Protein AF-A0A7Z0LQE3-F1 (afdb_monomer)

Organism: NCBI:txid186761

Sequence (242 aa):
MLEWQKEIAIRNGVPPRLVERLSEAFNHAPVGNSSTDGWVNWLLDIVAEYPLDLTIFVKETALISVFGRAYTNTSNPEATAKRILEALKVLVSKWCRGCTLAQIEEWLLEFIRKHEENVSQQANQSSTAQHARRFAIRIAPDIGFLCGLLGQISAYKVAEEDGIMPPLIEMLPQMVRTGDYDLHHTALRQMSTHPSRVELFEMLFELNLPSIANAYATMDVVREEVTSAVMLKSFTALVDKQ

Foldseek 3Di:
DDPLLVVLCVVLVHDSVLSVLLLVCVVVQPLQDQWLLNRLLSLLVSCLVPLVCLCRLAPPVLVCQQQPLLQVVDPDNSVSSNLVSVVVSVLLCCLLQLNDLQNSLVVSQVSNQVRNPDDPDGDDDDPVSRNSVSCLPGVLLSSLSSLVSSVSSQVVVCVVVVHARQVFSVCSSVCSNQSHTGLLLVLQVVVDDDDHSNVSSVVSVVLVQDPDPRSNDDSVNSNVSSVVSVVVVVVVVVVVVD

pLDDT: mean 90.44, std 8.84, range [50.47, 98.56]

Nearest PDB structures (foldseek):
  7jsj-assembly1_A  TM=2.068E-01  e=7.825E+00  Homo sapiens

Secondary structure (DSSP, 8-state):
--HHHHHHHHHHT--HHHHHHHHHHGGG--TT---HHHHHHHHHHHHHTSGGGHHHHS-HHHHHHHHTHHHHS-S-HHHHHHHHHHHHHHHHHHHHTT--HHHHHHHHHHHHHHHS-S-SSPPPPPTT-HHHHHIIIIIHHHHHHHHHHHHHHHHHHHHHHT----HHHHHHHHHHHHT--SHHHHHHHHHSSS--HHHHHHHHHHTT--S---TT--HHHHHHHHHHHHHHHHHHHHHTT-

Structure (mmCIF, N/CA/C/O backbone):
data_AF-A0A7Z0LQE3-F1
#
_entry.id   AF-A0A7Z0LQE3-F1
#
loop_
_atom_site.group_PDB
_atom_site.id
_atom_site.type_symbol
_atom_site.label_atom_id
_atom_site.label_alt_id
_atom_site.label_comp_id
_atom_site.label_asym_id
_atom_site.label_entity_id
_atom_site.label_seq_id
_atom_site.pdbx_PDB_ins_code
_atom_site.Cartn_x
_atom_site.Cartn_y
_atom_site.Cartn_z
_atom_site.occupancy
_atom_site.B_iso_or_equiv
_atom_site.auth_seq_id
_atom_site.auth_comp_id
_atom_site.auth_asym_id
_atom_site.auth_atom_id
_atom_site.pdbx_PDB_model_num
ATOM 1 N N . MET A 1 1 ? 23.132 -9.730 10.203 1.00 74.00 1 MET A N 1
ATOM 2 C CA . MET A 1 1 ? 23.037 -8.294 9.870 1.00 74.00 1 MET A CA 1
ATOM 3 C C . MET A 1 1 ? 24.326 -7.711 9.282 1.00 74.00 1 MET A C 1
ATOM 5 O O . MET A 1 1 ? 25.330 -7.587 9.980 1.00 74.00 1 MET A O 1
ATOM 9 N N . LEU A 1 2 ? 24.257 -7.342 8.002 1.00 87.75 2 LEU A N 1
ATOM 10 C CA . LEU A 1 2 ? 25.306 -6.717 7.182 1.00 87.75 2 LEU A CA 1
ATOM 11 C C . LEU A 1 2 ? 25.337 -5.183 7.377 1.00 87.75 2 LEU A C 1
ATOM 13 O O . LEU A 1 2 ? 24.350 -4.604 7.834 1.00 87.75 2 LEU A O 1
ATOM 17 N N . GLU A 1 3 ? 26.438 -4.505 7.028 1.00 91.19 3 GLU A N 1
ATOM 18 C CA . GLU A 1 3 ? 26.565 -3.041 7.208 1.00 91.19 3 GLU A CA 1
ATOM 19 C C . GLU A 1 3 ? 25.552 -2.245 6.370 1.00 91.19 3 GLU A C 1
ATOM 21 O O . GLU A 1 3 ? 24.879 -1.366 6.905 1.00 91.19 3 GLU A O 1
ATOM 26 N N . TRP A 1 4 ? 25.326 -2.619 5.106 1.00 92.50 4 TRP A N 1
ATOM 27 C CA . TRP A 1 4 ? 24.340 -1.939 4.254 1.00 92.50 4 TRP A CA 1
ATOM 28 C C . TRP A 1 4 ? 22.913 -2.018 4.827 1.00 92.50 4 TRP A C 1
ATOM 30 O O . TRP A 1 4 ? 22.132 -1.074 4.711 1.00 92.50 4 TRP A O 1
ATOM 40 N N . GLN A 1 5 ? 22.570 -3.114 5.517 1.00 93.50 5 GLN A N 1
ATOM 41 C CA . GLN A 1 5 ? 21.263 -3.263 6.168 1.00 93.50 5 GLN A CA 1
ATOM 42 C C . GLN A 1 5 ? 21.104 -2.261 7.317 1.00 93.50 5 GLN A C 1
ATOM 44 O O . GLN A 1 5 ? 20.023 -1.697 7.498 1.00 93.50 5 GLN A O 1
ATOM 49 N N . LYS A 1 6 ? 22.181 -2.002 8.072 1.00 93.94 6 LYS A N 1
ATOM 50 C CA . LYS A 1 6 ? 22.197 -0.981 9.130 1.00 93.94 6 LYS A CA 1
ATOM 51 C C . LYS A 1 6 ? 22.077 0.420 8.545 1.00 93.94 6 LYS A C 1
ATOM 53 O O . LYS A 1 6 ? 21.321 1.223 9.080 1.00 93.94 6 LYS A O 1
ATOM 58 N N . GLU A 1 7 ? 22.775 0.707 7.449 1.00 94.94 7 GLU A N 1
ATOM 59 C CA . GLU A 1 7 ? 22.693 2.003 6.767 1.00 94.94 7 GLU A CA 1
ATOM 60 C C . GLU A 1 7 ? 21.269 2.299 6.286 1.00 94.94 7 GLU A C 1
ATOM 62 O O . GLU A 1 7 ? 20.735 3.374 6.568 1.00 94.94 7 GLU A O 1
ATOM 67 N N . ILE A 1 8 ? 20.614 1.329 5.633 1.00 95.44 8 ILE A N 1
ATOM 68 C CA . ILE A 1 8 ? 19.203 1.448 5.243 1.00 95.44 8 ILE A CA 1
ATOM 69 C C . ILE A 1 8 ? 18.324 1.662 6.479 1.00 95.44 8 ILE A C 1
ATOM 71 O O . ILE A 1 8 ? 17.471 2.550 6.476 1.00 95.44 8 ILE A O 1
ATOM 75 N N . ALA A 1 9 ? 18.522 0.881 7.542 1.00 95.81 9 ALA A N 1
ATOM 76 C CA . ALA A 1 9 ? 17.728 0.992 8.761 1.00 95.81 9 ALA A CA 1
ATOM 77 C C . ALA A 1 9 ? 17.832 2.390 9.395 1.00 95.81 9 ALA A C 1
ATOM 79 O O . ALA A 1 9 ? 16.812 3.023 9.669 1.00 95.81 9 ALA A O 1
ATOM 80 N N . ILE A 1 10 ? 19.058 2.906 9.544 1.00 96.06 10 ILE A N 1
ATOM 81 C CA . ILE A 1 10 ? 19.345 4.243 10.080 1.00 96.06 10 ILE A CA 1
ATOM 82 C C . ILE A 1 10 ? 18.721 5.321 9.192 1.00 96.06 10 ILE A C 1
ATOM 84 O O . ILE A 1 10 ? 18.016 6.193 9.699 1.00 96.06 10 ILE A O 1
ATOM 88 N N . ARG A 1 11 ? 18.929 5.244 7.871 1.00 96.06 11 ARG A N 1
ATOM 89 C CA . ARG A 1 11 ? 18.416 6.228 6.906 1.00 96.06 11 ARG A CA 1
ATOM 90 C C . ARG A 1 11 ? 16.895 6.361 6.954 1.00 96.06 11 ARG A C 1
ATOM 92 O O . ARG A 1 11 ? 16.381 7.463 6.792 1.00 96.06 11 ARG A O 1
ATOM 99 N N . ASN A 1 12 ? 16.186 5.253 7.154 1.00 95.25 12 ASN A N 1
ATOM 100 C CA . ASN A 1 12 ? 14.723 5.230 7.146 1.00 95.25 12 ASN A CA 1
ATOM 101 C C . ASN A 1 12 ? 14.107 5.288 8.552 1.00 95.25 12 ASN A C 1
ATOM 103 O O . ASN A 1 12 ? 12.886 5.314 8.668 1.00 95.25 12 ASN A O 1
ATOM 107 N N . GLY A 1 13 ? 14.921 5.295 9.613 1.00 94.50 13 GLY A N 1
ATOM 108 C CA . GLY A 1 13 ? 14.433 5.282 10.993 1.00 94.50 13 GLY A CA 1
ATOM 109 C C . GLY A 1 13 ? 13.652 4.015 11.357 1.00 94.50 13 GLY A C 1
ATOM 110 O O . GLY A 1 13 ? 12.726 4.086 12.161 1.00 94.50 13 GLY A O 1
ATOM 111 N N . VAL A 1 14 ? 14.000 2.866 10.766 1.00 95.50 14 VAL A N 1
ATOM 112 C CA . VAL A 1 14 ? 13.336 1.575 11.020 1.00 95.50 14 VAL A CA 1
ATOM 113 C C . VAL A 1 14 ? 14.253 0.620 11.787 1.00 95.50 14 VAL A C 1
ATOM 115 O O . VAL A 1 14 ? 15.476 0.723 11.684 1.00 95.50 14 VAL A O 1
ATOM 118 N N . PRO A 1 15 ? 13.708 -0.351 12.541 1.00 93.88 15 PRO A N 1
ATOM 119 C CA . PRO A 1 15 ? 14.515 -1.381 13.178 1.00 93.88 15 PRO A CA 1
ATOM 120 C C . PRO A 1 15 ? 15.298 -2.206 12.144 1.00 93.88 15 PRO A C 1
ATOM 122 O O . PRO A 1 15 ? 14.701 -2.688 11.179 1.00 93.88 15 PRO A O 1
ATOM 125 N N . PRO A 1 16 ? 16.600 -2.471 12.358 1.00 94.00 16 PRO A N 1
ATOM 126 C CA . PRO A 1 16 ? 17.396 -3.248 11.408 1.00 94.00 16 PRO A CA 1
ATOM 127 C C . PRO A 1 16 ? 16.864 -4.659 11.136 1.00 94.00 16 PRO A C 1
ATOM 129 O O . PRO A 1 16 ? 16.997 -5.165 10.027 1.00 94.00 16 PRO A O 1
ATOM 132 N N . ARG A 1 17 ? 16.181 -5.263 12.118 1.00 93.25 17 ARG A N 1
ATOM 133 C CA . ARG A 1 17 ? 15.516 -6.567 11.964 1.00 93.25 17 ARG A CA 1
ATOM 134 C C . ARG A 1 17 ? 14.450 -6.564 10.865 1.00 93.25 17 ARG A C 1
ATOM 136 O O . ARG A 1 17 ? 14.287 -7.571 10.191 1.00 93.25 17 ARG A O 1
ATOM 143 N N . LEU A 1 18 ? 13.744 -5.448 10.652 1.00 94.50 18 LEU A N 1
ATOM 144 C CA . LEU A 1 18 ? 12.776 -5.342 9.556 1.00 94.50 18 LEU A CA 1
ATOM 145 C C . LEU A 1 18 ? 13.487 -5.391 8.197 1.00 94.50 18 LEU A C 1
ATOM 147 O O . LEU A 1 18 ? 13.033 -6.095 7.301 1.00 94.50 18 LEU A O 1
ATOM 151 N N . VAL A 1 19 ? 14.614 -4.683 8.059 1.00 96.06 19 VAL A N 1
ATOM 152 C CA . VAL A 1 19 ? 15.432 -4.685 6.833 1.00 96.06 19 VAL A CA 1
ATOM 153 C C . VAL A 1 19 ? 16.012 -6.074 6.566 1.00 96.06 19 VAL A C 1
ATOM 155 O O . VAL A 1 19 ? 15.995 -6.533 5.427 1.00 96.06 19 VAL A O 1
ATOM 158 N N . GLU A 1 20 ? 16.485 -6.757 7.610 1.00 94.56 20 GLU A N 1
ATOM 159 C CA . GLU A 1 20 ? 16.996 -8.129 7.528 1.00 94.56 20 GLU A CA 1
ATOM 160 C C . GLU A 1 20 ? 15.921 -9.093 7.006 1.00 94.56 20 GLU A C 1
ATOM 162 O O . GLU A 1 20 ? 16.143 -9.727 5.976 1.00 94.56 20 GLU A O 1
ATOM 167 N N . ARG A 1 21 ? 14.719 -9.101 7.602 1.00 94.38 21 ARG A N 1
ATOM 168 C CA . ARG A 1 21 ? 13.600 -9.946 7.139 1.00 94.38 21 ARG A CA 1
ATOM 169 C C . ARG A 1 21 ? 13.167 -9.641 5.708 1.00 94.38 21 ARG A C 1
ATOM 171 O O . ARG A 1 21 ? 12.963 -10.558 4.922 1.00 94.38 21 ARG A O 1
ATOM 178 N N . LEU A 1 22 ? 13.027 -8.361 5.352 1.00 95.12 22 LEU A N 1
ATOM 179 C CA . LEU A 1 22 ? 12.667 -7.969 3.985 1.00 95.12 22 LEU A CA 1
ATOM 180 C C . LEU A 1 22 ? 13.739 -8.410 2.978 1.00 95.12 22 LEU A C 1
ATOM 182 O O . LEU A 1 22 ? 13.405 -8.867 1.887 1.00 95.12 22 LEU A O 1
ATOM 186 N N . SER A 1 23 ? 15.019 -8.312 3.349 1.00 94.25 23 SER A N 1
ATOM 187 C CA . SER A 1 23 ? 16.131 -8.805 2.534 1.00 94.25 23 SER A CA 1
ATOM 188 C C . SER A 1 23 ? 16.077 -10.321 2.358 1.00 94.25 23 SER A C 1
ATOM 190 O O . SER A 1 23 ? 16.200 -10.802 1.235 1.00 94.25 23 SER A O 1
ATOM 192 N N . GLU A 1 24 ? 15.871 -11.085 3.429 1.00 93.44 24 G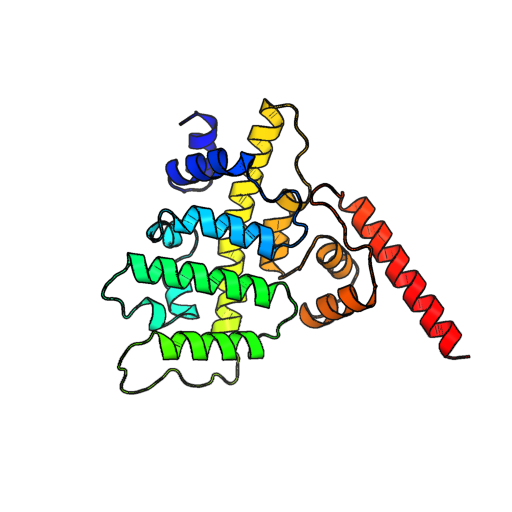LU A N 1
ATOM 193 C CA . GLU A 1 24 ? 15.761 -12.549 3.372 1.00 93.44 24 GLU A CA 1
ATOM 194 C C . GLU A 1 24 ? 14.565 -12.995 2.521 1.00 93.44 24 GLU A C 1
ATOM 196 O O . GLU A 1 24 ? 14.698 -13.861 1.651 1.00 93.44 24 GLU A O 1
ATOM 201 N N . ALA A 1 25 ? 13.415 -12.346 2.704 1.00 93.56 25 ALA A N 1
ATOM 202 C CA . ALA A 1 25 ? 12.202 -12.635 1.953 1.00 93.56 25 ALA A CA 1
ATOM 203 C C . ALA A 1 25 ? 12.319 -12.275 0.465 1.00 93.56 25 ALA A C 1
ATOM 205 O O . ALA A 1 25 ? 11.665 -12.919 -0.354 1.00 93.56 25 ALA A O 1
ATOM 206 N N . PHE A 1 26 ? 13.159 -11.298 0.094 1.00 91.44 26 PHE A N 1
ATOM 207 C CA . PHE A 1 26 ? 13.298 -10.792 -1.279 1.00 91.44 26 PHE A CA 1
ATOM 208 C C . PHE A 1 26 ? 13.534 -11.889 -2.329 1.00 91.44 26 PHE A C 1
ATOM 210 O O . PHE A 1 26 ? 13.042 -11.786 -3.447 1.00 91.44 26 PHE A O 1
ATOM 217 N N . ASN A 1 27 ? 14.221 -12.975 -1.966 1.00 87.31 27 ASN A N 1
ATOM 218 C CA . ASN A 1 27 ? 14.483 -14.095 -2.879 1.00 87.31 27 ASN A CA 1
ATOM 219 C C . ASN A 1 27 ? 13.202 -14.847 -3.296 1.00 87.31 27 ASN A C 1
ATOM 221 O O . ASN A 1 27 ? 13.203 -15.578 -4.281 1.00 87.31 27 ASN A O 1
ATOM 225 N N . HIS A 1 28 ? 12.110 -14.652 -2.558 1.00 90.62 28 HIS A N 1
ATOM 226 C CA . HIS A 1 28 ? 10.780 -15.200 -2.819 1.00 90.62 28 HIS A CA 1
ATOM 227 C C . HIS A 1 28 ? 9.788 -14.105 -3.242 1.00 90.62 28 HIS A C 1
ATOM 229 O O . HIS A 1 28 ? 8.575 -14.285 -3.111 1.00 90.62 28 HIS A O 1
ATOM 235 N N . ALA A 1 29 ? 10.286 -12.953 -3.706 1.00 90.75 29 ALA A N 1
ATOM 236 C CA . ALA A 1 29 ? 9.443 -11.868 -4.184 1.00 90.75 29 ALA A CA 1
ATOM 237 C C . ALA A 1 29 ? 8.532 -12.338 -5.337 1.00 90.75 29 ALA A C 1
ATOM 239 O O . ALA A 1 29 ? 8.944 -13.157 -6.167 1.00 90.75 29 ALA A O 1
ATOM 240 N N . PRO A 1 30 ? 7.298 -11.812 -5.439 1.00 91.31 30 PRO A N 1
ATOM 241 C CA . PRO A 1 30 ? 6.315 -12.259 -6.418 1.00 91.31 30 PRO A CA 1
ATOM 242 C C . PRO A 1 30 ? 6.590 -11.656 -7.807 1.00 91.31 30 PRO A C 1
ATOM 244 O O . PRO A 1 30 ? 5.747 -10.972 -8.375 1.00 91.31 30 PRO A O 1
ATOM 247 N N . VAL A 1 31 ? 7.760 -11.930 -8.389 1.00 86.38 31 VAL A N 1
ATOM 248 C CA . VAL A 1 31 ? 8.217 -11.365 -9.676 1.00 86.38 31 VAL A CA 1
ATOM 249 C C . VAL A 1 31 ? 7.308 -11.693 -10.868 1.00 86.38 31 VAL A C 1
ATOM 251 O O . VAL A 1 31 ? 7.280 -10.956 -11.851 1.00 86.38 31 VAL A O 1
ATOM 254 N N . GLY A 1 32 ? 6.531 -12.777 -10.776 1.00 83.38 32 GLY A N 1
ATOM 255 C CA . GLY A 1 32 ? 5.504 -13.131 -11.760 1.00 83.38 32 GLY A CA 1
ATOM 256 C C . GLY A 1 32 ? 4.182 -12.372 -11.596 1.00 83.38 32 GLY A C 1
ATOM 257 O O . GLY A 1 32 ? 3.294 -12.515 -12.430 1.00 83.38 32 GLY A O 1
ATOM 258 N N . ASN A 1 33 ? 4.026 -11.588 -10.528 1.00 87.81 33 ASN A N 1
ATOM 259 C CA . ASN A 1 33 ? 2.832 -10.803 -10.258 1.00 87.81 33 ASN A CA 1
ATOM 260 C C . ASN A 1 33 ? 3.027 -9.368 -10.762 1.00 87.81 33 ASN A C 1
ATOM 262 O O . ASN A 1 33 ? 3.968 -8.683 -10.370 1.00 87.81 33 ASN A O 1
ATOM 266 N N . SER A 1 34 ? 2.131 -8.907 -11.626 1.00 89.06 34 SER A N 1
ATOM 267 C CA . SER A 1 34 ? 2.145 -7.547 -12.171 1.00 89.06 34 SER A CA 1
ATOM 268 C C . SER A 1 34 ? 1.308 -6.555 -11.358 1.00 89.06 34 SER A C 1
ATOM 270 O O . SER A 1 34 ? 1.416 -5.346 -11.556 1.00 89.06 34 SER A O 1
ATOM 272 N N . SER A 1 35 ? 0.479 -7.055 -10.437 1.00 93.00 35 SER A N 1
ATOM 273 C CA . SER A 1 35 ? -0.471 -6.244 -9.678 1.00 93.00 35 SER A CA 1
A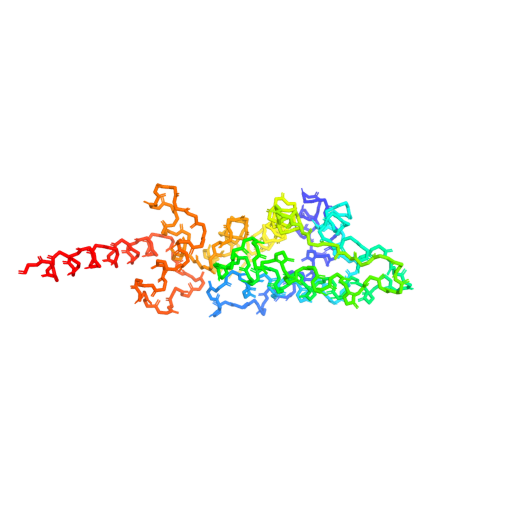TOM 274 C C . SER A 1 35 ? 0.159 -5.622 -8.432 1.00 93.00 35 SER A C 1
ATOM 276 O O . SER A 1 35 ? 0.856 -6.285 -7.659 1.00 93.00 35 SER A O 1
ATOM 278 N N . THR A 1 36 ? -0.127 -4.345 -8.192 1.00 95.75 36 THR A N 1
ATOM 279 C CA . THR A 1 36 ? 0.313 -3.603 -7.006 1.00 95.75 36 THR A CA 1
ATOM 280 C C . THR A 1 36 ? -0.192 -4.246 -5.719 1.00 95.75 36 THR A C 1
ATOM 282 O O . THR A 1 36 ? 0.582 -4.392 -4.774 1.00 95.75 36 THR A O 1
ATOM 285 N N . ASP A 1 37 ? -1.456 -4.683 -5.672 1.00 96.19 37 ASP A N 1
ATOM 286 C CA . ASP A 1 37 ? -1.998 -5.351 -4.486 1.00 96.19 37 ASP A CA 1
ATOM 287 C C . ASP A 1 37 ? -1.310 -6.692 -4.220 1.00 96.19 37 ASP A C 1
ATOM 289 O O . ASP A 1 37 ? -1.073 -7.026 -3.064 1.00 96.19 37 ASP A O 1
ATOM 293 N N . GLY A 1 38 ? -0.889 -7.414 -5.259 1.00 95.75 38 GLY A N 1
ATOM 294 C CA . GLY A 1 38 ? -0.074 -8.618 -5.122 1.00 95.75 38 GLY A CA 1
ATOM 295 C C . GLY A 1 38 ? 1.246 -8.396 -4.379 1.00 95.75 38 GLY A C 1
ATOM 296 O O . GLY A 1 38 ? 1.554 -9.115 -3.428 1.00 95.75 38 GLY A O 1
ATOM 297 N N . TRP A 1 39 ? 2.006 -7.375 -4.778 1.00 96.62 39 TRP A N 1
ATOM 298 C CA . TRP A 1 39 ? 3.277 -7.022 -4.134 1.00 96.62 39 TRP A CA 1
ATOM 299 C C . TRP A 1 39 ? 3.094 -6.482 -2.719 1.00 96.62 39 TRP A C 1
ATOM 301 O O . TRP A 1 39 ? 3.841 -6.846 -1.810 1.00 96.62 39 TRP A O 1
ATOM 311 N N . VAL A 1 40 ? 2.086 -5.635 -2.513 1.00 97.81 40 VAL A N 1
ATOM 312 C CA . VAL A 1 40 ? 1.790 -5.090 -1.186 1.00 97.81 40 VAL A CA 1
ATOM 313 C C . VAL A 1 40 ? 1.314 -6.189 -0.237 1.00 97.81 40 VAL A C 1
ATOM 315 O O . VAL A 1 40 ? 1.736 -6.206 0.915 1.00 97.81 40 VAL A O 1
ATOM 318 N N . ASN A 1 41 ? 0.485 -7.128 -0.697 1.00 97.31 41 ASN A N 1
ATOM 319 C CA . ASN A 1 41 ? 0.030 -8.243 0.132 1.00 97.31 41 ASN A CA 1
ATOM 320 C C . ASN A 1 41 ? 1.205 -9.100 0.602 1.00 97.31 41 ASN A C 1
ATOM 322 O O . ASN A 1 41 ? 1.286 -9.385 1.793 1.00 97.31 41 ASN A O 1
ATOM 326 N N . TRP A 1 42 ? 2.148 -9.403 -0.294 1.00 97.50 42 TRP A N 1
ATOM 327 C CA . TRP A 1 42 ? 3.385 -10.101 0.055 1.00 97.50 42 TRP A CA 1
ATOM 328 C C . TRP A 1 42 ? 4.222 -9.332 1.095 1.00 97.50 42 TRP A C 1
ATOM 330 O O . TRP A 1 42 ? 4.687 -9.918 2.070 1.00 97.50 42 TRP A O 1
ATOM 340 N N . LEU A 1 43 ? 4.357 -8.006 0.964 1.00 97.38 43 LEU A N 1
ATOM 341 C CA . LEU A 1 43 ? 5.026 -7.186 1.985 1.00 97.38 43 LEU A CA 1
ATOM 342 C C . LEU A 1 43 ? 4.304 -7.234 3.340 1.00 97.38 43 LEU A C 1
ATOM 344 O O . LEU A 1 43 ? 4.946 -7.320 4.388 1.00 97.38 43 LEU A O 1
ATOM 348 N N . LEU A 1 44 ? 2.970 -7.184 3.332 1.00 97.62 44 LEU A N 1
ATOM 349 C CA . LEU A 1 44 ? 2.160 -7.273 4.546 1.00 97.62 44 LEU A CA 1
ATOM 350 C C . LEU A 1 44 ? 2.202 -8.676 5.173 1.00 97.62 44 LEU A C 1
ATOM 352 O O . LEU A 1 44 ? 2.093 -8.772 6.393 1.00 97.62 44 LEU A O 1
ATOM 356 N N . ASP A 1 45 ? 2.393 -9.739 4.385 1.00 97.12 45 ASP A N 1
ATOM 357 C CA . ASP A 1 45 ? 2.621 -11.101 4.888 1.00 97.12 45 ASP A CA 1
ATOM 358 C C . ASP A 1 45 ? 3.915 -11.184 5.709 1.00 97.12 45 ASP A C 1
ATOM 360 O O . ASP A 1 45 ? 3.897 -11.722 6.814 1.00 97.12 45 ASP A O 1
ATOM 364 N N . ILE A 1 46 ? 5.002 -10.560 5.238 1.00 96.31 46 ILE A N 1
ATOM 365 C CA . ILE A 1 46 ? 6.281 -10.507 5.972 1.00 96.31 46 ILE A CA 1
ATOM 366 C C . ILE A 1 46 ? 6.117 -9.762 7.305 1.00 96.31 46 ILE A C 1
ATOM 368 O O . ILE A 1 46 ? 6.660 -10.162 8.334 1.00 96.31 46 ILE A O 1
ATOM 372 N N . VAL A 1 47 ? 5.347 -8.669 7.318 1.00 95.81 47 VAL A N 1
ATOM 373 C CA . VAL A 1 47 ? 5.033 -7.945 8.563 1.00 95.81 47 VAL A CA 1
ATOM 374 C C . VAL A 1 47 ? 4.156 -8.794 9.489 1.00 95.81 47 VAL A C 1
ATOM 376 O O . VAL A 1 47 ? 4.314 -8.734 10.706 1.00 95.81 47 VAL A O 1
ATOM 379 N N . ALA A 1 48 ? 3.245 -9.603 8.944 1.00 94.25 48 ALA A N 1
ATOM 380 C CA . ALA A 1 48 ? 2.330 -10.433 9.727 1.00 94.25 48 ALA A CA 1
ATOM 381 C C . ALA A 1 48 ? 3.019 -11.560 10.513 1.00 94.25 48 ALA A C 1
ATOM 383 O O . ALA A 1 48 ? 2.406 -12.101 11.434 1.00 94.25 48 ALA A O 1
ATOM 384 N N . GLU A 1 49 ? 4.282 -11.876 10.215 1.00 94.19 49 GLU A N 1
ATOM 385 C CA . GLU A 1 49 ? 5.118 -12.742 11.056 1.00 94.19 49 GLU A CA 1
ATOM 386 C C . GLU A 1 49 ? 5.423 -12.110 12.424 1.00 94.19 49 GLU A C 1
ATOM 388 O O . GLU A 1 49 ? 5.596 -12.819 13.413 1.00 94.19 49 GLU A O 1
ATOM 393 N N . TYR A 1 50 ? 5.432 -10.775 12.498 1.00 95.00 50 TYR A N 1
ATOM 394 C CA . TYR A 1 50 ? 5.633 -9.999 13.722 1.00 95.00 50 TYR A CA 1
ATOM 395 C C . TYR A 1 50 ? 4.613 -8.854 13.781 1.00 95.00 50 TYR A C 1
ATOM 397 O O . TYR A 1 50 ? 4.972 -7.694 13.586 1.00 95.00 50 TYR A O 1
ATOM 405 N N . PRO A 1 51 ? 3.327 -9.136 14.061 1.00 94.00 51 PRO A N 1
ATOM 406 C CA . PRO A 1 51 ? 2.232 -8.198 13.803 1.00 94.00 51 PRO A CA 1
ATOM 407 C C . PRO A 1 51 ? 2.375 -6.815 14.453 1.00 94.00 51 PRO A C 1
ATOM 409 O O . PRO A 1 51 ? 1.894 -5.823 13.909 1.00 94.00 51 PRO A O 1
ATOM 412 N N . LEU A 1 52 ? 3.045 -6.725 15.605 1.00 93.75 52 LEU A N 1
ATOM 413 C CA . LEU A 1 52 ? 3.271 -5.460 16.317 1.00 93.75 52 LEU A CA 1
ATOM 414 C C . LEU A 1 52 ? 4.156 -4.473 15.530 1.00 93.75 52 LEU A C 1
ATOM 416 O O . LEU A 1 52 ? 4.054 -3.257 15.725 1.00 93.75 52 LEU A O 1
ATOM 420 N N . ASP A 1 53 ? 4.935 -4.977 14.572 1.00 94.62 53 ASP A N 1
ATOM 421 C CA . ASP A 1 53 ? 5.746 -4.180 13.654 1.00 94.62 53 ASP A CA 1
ATOM 422 C C . ASP A 1 53 ? 4.904 -3.351 12.675 1.00 94.62 53 ASP A C 1
ATOM 424 O O . ASP A 1 53 ? 5.434 -2.454 12.022 1.00 94.62 53 ASP A O 1
ATOM 428 N N . LEU A 1 54 ? 3.583 -3.568 12.613 1.00 95.06 54 LEU A N 1
ATOM 429 C CA . LEU A 1 54 ? 2.641 -2.691 11.910 1.00 95.06 54 LEU A CA 1
ATOM 430 C C . LEU A 1 54 ? 2.881 -1.206 12.234 1.00 95.06 54 LEU A C 1
ATOM 432 O O . LEU A 1 54 ? 2.831 -0.350 11.350 1.00 95.06 54 LEU A O 1
ATOM 436 N N . THR A 1 55 ? 3.176 -0.904 13.500 1.00 95.00 55 THR A N 1
ATOM 437 C CA . THR A 1 55 ? 3.366 0.477 13.966 1.00 95.00 55 THR A CA 1
ATOM 438 C C . THR A 1 55 ? 4.711 1.097 13.570 1.00 95.00 55 THR A C 1
ATOM 440 O O . THR A 1 55 ? 4.897 2.300 13.746 1.00 95.00 55 THR A O 1
ATOM 443 N N . ILE A 1 56 ? 5.630 0.315 12.985 1.00 93.88 56 ILE A N 1
ATOM 444 C CA . ILE A 1 56 ? 6.895 0.822 12.431 1.00 93.88 56 ILE A CA 1
ATOM 445 C C . ILE A 1 56 ? 6.634 1.696 11.201 1.00 93.88 56 ILE A C 1
ATOM 447 O O . ILE A 1 56 ? 7.308 2.707 11.025 1.00 93.88 56 ILE A O 1
ATOM 451 N N . PHE A 1 57 ? 5.675 1.315 10.351 1.00 92.56 57 PHE A N 1
ATOM 452 C CA . PHE A 1 57 ? 5.384 2.039 9.110 1.00 92.56 57 PHE A CA 1
ATOM 453 C C . PHE A 1 57 ? 4.025 2.734 9.121 1.00 92.56 57 PHE A C 1
ATOM 455 O O . PHE A 1 57 ? 3.918 3.787 8.504 1.00 92.56 57 PHE A O 1
ATOM 462 N N . VAL A 1 58 ? 3.017 2.223 9.842 1.00 95.12 58 VAL A N 1
ATOM 463 C CA . VAL A 1 58 ? 1.720 2.907 9.978 1.00 95.12 58 VAL A CA 1
ATOM 464 C C . VAL A 1 58 ? 1.594 3.548 11.348 1.00 95.12 58 VAL A C 1
ATOM 466 O O . VAL A 1 58 ? 1.591 2.871 12.375 1.00 95.12 58 VAL A O 1
ATOM 469 N N . LYS A 1 59 ? 1.409 4.868 11.383 1.00 93.44 59 LYS A N 1
ATOM 470 C CA . LYS A 1 59 ? 1.241 5.577 12.659 1.00 93.44 59 LYS A CA 1
ATOM 471 C C . LYS A 1 59 ? -0.029 5.127 13.376 1.00 93.44 59 LYS A C 1
ATOM 473 O O . LYS A 1 59 ? -1.098 5.035 12.774 1.00 93.44 59 LYS A O 1
ATOM 478 N N . GLU A 1 60 ? 0.051 4.984 14.696 1.00 94.88 60 GLU A N 1
ATOM 479 C CA . GLU A 1 60 ? -1.097 4.607 15.529 1.00 94.88 60 GLU A CA 1
ATOM 480 C C . GLU A 1 60 ? -2.300 5.543 15.322 1.00 94.88 60 GLU A C 1
ATOM 482 O O . GLU A 1 60 ? -3.436 5.103 15.162 1.00 94.88 60 GLU A O 1
ATOM 487 N N . THR A 1 61 ? -2.058 6.850 15.208 1.00 95.50 61 THR A N 1
ATOM 488 C CA . THR A 1 61 ? -3.115 7.837 14.938 1.00 95.50 61 THR A CA 1
ATOM 489 C C . THR A 1 61 ? -3.795 7.635 13.581 1.00 95.50 61 THR A C 1
ATOM 491 O O . THR A 1 61 ? -4.984 7.936 13.445 1.00 95.50 61 THR A O 1
ATOM 494 N N . ALA A 1 62 ? -3.085 7.108 12.577 1.00 96.50 62 ALA A N 1
ATOM 495 C CA . ALA A 1 62 ? -3.669 6.738 11.293 1.00 96.50 62 ALA A CA 1
ATOM 496 C C . ALA A 1 62 ? -4.562 5.500 11.447 1.00 96.50 62 ALA A C 1
ATOM 498 O O . ALA A 1 62 ? -5.717 5.546 11.011 1.00 96.50 62 ALA A O 1
ATOM 499 N N . LEU A 1 63 ? -4.084 4.468 12.153 1.00 97.38 63 LEU A N 1
ATOM 500 C CA . LEU A 1 63 ? -4.840 3.246 12.457 1.00 97.38 63 LEU A CA 1
ATOM 501 C C . LEU A 1 63 ? -6.141 3.553 13.202 1.00 97.38 63 LEU A C 1
ATOM 503 O O . LEU A 1 63 ? -7.209 3.142 12.756 1.00 97.38 63 LEU A O 1
ATOM 507 N N . ILE A 1 64 ? -6.085 4.361 14.263 1.00 95.88 64 ILE A N 1
ATOM 508 C CA . ILE A 1 64 ? -7.276 4.806 15.005 1.00 95.88 64 ILE A CA 1
ATOM 509 C C . ILE A 1 64 ? -8.229 5.567 14.081 1.00 95.88 64 ILE A C 1
ATOM 511 O O . ILE A 1 64 ? -9.441 5.373 14.122 1.00 95.88 64 ILE A O 1
ATOM 515 N N . SER A 1 65 ? -7.703 6.430 13.213 1.00 95.50 65 SER A N 1
ATOM 516 C CA . SER A 1 65 ? -8.547 7.250 12.345 1.00 95.50 65 SER A CA 1
ATOM 517 C C . SER A 1 65 ? -9.282 6.450 11.259 1.00 95.50 65 SER A C 1
ATOM 519 O O . SER A 1 65 ? -10.343 6.895 10.816 1.00 95.50 65 SER A O 1
ATOM 521 N N . VAL A 1 66 ? -8.740 5.296 10.850 1.00 96.88 66 VAL A N 1
ATOM 522 C CA . VAL A 1 66 ? -9.303 4.416 9.811 1.00 96.88 66 VAL A CA 1
ATOM 523 C C . VAL A 1 66 ? -10.121 3.276 10.406 1.00 96.88 66 VAL A C 1
ATOM 525 O O . VAL A 1 66 ? -11.215 3.019 9.923 1.00 96.88 66 VAL A O 1
ATOM 528 N N . PHE A 1 67 ? -9.653 2.627 11.468 1.00 96.25 67 PHE A N 1
ATOM 529 C CA . PHE A 1 67 ? -10.301 1.447 12.051 1.00 96.25 67 PHE A CA 1
ATOM 530 C C . PHE A 1 67 ? -11.062 1.743 13.347 1.00 96.25 67 PHE A C 1
ATOM 532 O O . PHE A 1 67 ? -11.830 0.905 13.818 1.00 96.25 67 PHE A O 1
ATOM 539 N N . GLY A 1 68 ? -10.883 2.928 13.936 1.00 93.50 68 GLY A N 1
ATOM 540 C CA . GLY A 1 68 ? -11.583 3.340 15.149 1.00 93.50 68 GLY A CA 1
ATOM 541 C C . GLY A 1 68 ? -11.485 2.292 16.255 1.00 93.50 68 GLY A C 1
ATOM 542 O O . GLY A 1 68 ? -10.404 1.801 16.588 1.00 93.50 68 GLY A O 1
ATOM 543 N N . ARG A 1 69 ? -12.648 1.914 16.790 1.00 92.56 69 ARG A N 1
ATOM 544 C CA . ARG A 1 69 ? -12.756 0.954 17.893 1.00 92.56 69 ARG A CA 1
ATOM 545 C C . ARG A 1 69 ? -12.319 -0.461 17.540 1.00 92.56 69 ARG A C 1
ATOM 547 O O . ARG A 1 69 ? -11.867 -1.158 18.436 1.00 92.56 69 ARG A O 1
ATOM 554 N N . ALA A 1 70 ? -12.361 -0.864 16.270 1.00 92.75 70 ALA A N 1
ATOM 555 C CA . ALA A 1 70 ? -11.854 -2.176 15.864 1.00 92.75 70 ALA A CA 1
ATOM 556 C C . ALA A 1 70 ? -10.332 -2.321 16.0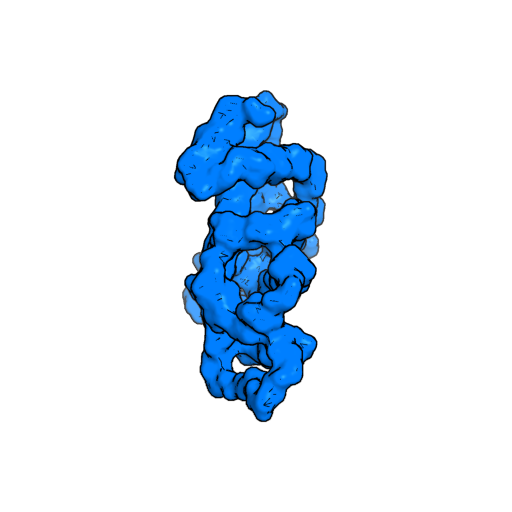34 1.00 92.75 70 ALA A C 1
ATOM 558 O O . ALA A 1 70 ? -9.815 -3.443 16.022 1.00 92.75 70 ALA A O 1
ATOM 559 N N . TYR A 1 71 ? -9.630 -1.194 16.190 1.00 94.38 71 TYR A N 1
ATOM 560 C CA . TYR A 1 71 ? -8.223 -1.148 16.569 1.00 94.38 71 TYR A CA 1
ATOM 561 C C . TYR A 1 71 ? -8.028 -0.845 18.062 1.00 94.38 71 TYR A C 1
ATOM 563 O O . TYR A 1 71 ? -7.260 -1.540 18.718 1.00 94.38 71 TYR A O 1
ATOM 571 N N . THR A 1 72 ? -8.720 0.159 18.619 1.00 91.81 72 THR A N 1
ATOM 572 C CA . THR A 1 72 ? -8.457 0.606 20.003 1.00 91.81 72 THR A CA 1
ATOM 573 C C . THR A 1 72 ? -9.053 -0.292 21.077 1.00 91.81 72 THR A C 1
ATOM 575 O O . THR A 1 72 ? -8.515 -0.354 22.177 1.00 91.81 72 THR A O 1
ATOM 578 N N . ASN A 1 73 ? -10.190 -0.936 20.807 1.00 86.31 73 ASN A N 1
ATOM 579 C CA . ASN A 1 73 ? -10.857 -1.778 21.790 1.00 86.31 73 ASN A CA 1
ATOM 580 C C . ASN A 1 73 ? -10.287 -3.195 21.690 1.00 86.31 73 ASN A C 1
ATOM 582 O O . ASN A 1 73 ? -10.833 -4.053 20.999 1.00 86.31 73 ASN A O 1
ATOM 586 N N . THR A 1 74 ? -9.106 -3.393 22.280 1.00 83.38 74 THR A N 1
ATOM 587 C CA . THR A 1 74 ? -8.382 -4.659 22.196 1.00 83.38 74 THR A CA 1
ATOM 588 C C . THR A 1 74 ? -7.891 -5.153 23.549 1.00 83.38 74 THR A C 1
ATOM 590 O O . THR A 1 74 ? -7.218 -4.445 24.292 1.00 83.38 74 THR A O 1
ATOM 593 N N . SER A 1 75 ? -8.195 -6.418 23.835 1.00 85.62 75 SER A N 1
ATOM 594 C CA . SER A 1 75 ? -7.612 -7.201 24.930 1.00 85.62 75 SER A CA 1
ATOM 595 C C . SER A 1 75 ? -6.381 -8.007 24.493 1.00 85.62 75 SER A C 1
ATOM 597 O O . SER A 1 75 ? -5.640 -8.510 25.334 1.00 85.62 75 SER A O 1
ATOM 599 N N . ASN A 1 76 ? -6.147 -8.125 23.181 1.00 92.38 76 ASN A N 1
ATOM 600 C CA . ASN A 1 76 ? -5.027 -8.853 22.592 1.00 92.38 76 ASN A CA 1
ATOM 601 C C . ASN A 1 76 ? -4.438 -8.043 21.415 1.00 92.38 76 ASN A C 1
ATOM 603 O O . ASN A 1 76 ? -4.927 -8.153 20.276 1.00 92.38 76 ASN A O 1
ATOM 607 N N . PRO A 1 77 ? -3.398 -7.225 21.679 1.00 93.19 77 PRO A N 1
ATOM 608 C CA . PRO A 1 77 ? -2.788 -6.350 20.681 1.00 93.19 77 PRO A CA 1
ATOM 609 C C . PRO A 1 77 ? -2.231 -7.094 19.466 1.00 93.19 77 PRO A C 1
ATOM 611 O O . PRO A 1 77 ? -2.413 -6.640 18.341 1.00 93.19 77 PRO A O 1
ATOM 614 N N . GLU A 1 78 ? -1.613 -8.260 19.659 1.00 94.56 78 GLU A N 1
ATOM 615 C CA . GLU A 1 78 ? -1.015 -9.040 18.570 1.00 94.56 78 GLU A CA 1
ATOM 616 C C . GLU A 1 78 ? -2.084 -9.612 17.630 1.00 94.56 78 GLU A C 1
ATOM 618 O O . GLU A 1 78 ? -2.011 -9.437 16.411 1.00 94.56 78 GLU A O 1
ATOM 623 N N . ALA A 1 79 ? -3.142 -10.212 18.190 1.00 94.25 79 ALA A N 1
ATOM 624 C CA . ALA A 1 79 ? -4.276 -10.699 17.403 1.00 94.25 79 ALA A CA 1
ATOM 625 C C . ALA A 1 79 ? -4.987 -9.558 16.657 1.00 94.25 79 ALA A C 1
ATOM 627 O O . ALA A 1 79 ? -5.462 -9.733 15.532 1.00 94.25 79 ALA A O 1
ATOM 628 N N . THR A 1 80 ? -5.038 -8.373 17.269 1.00 95.38 80 THR A N 1
ATOM 629 C CA . THR A 1 80 ? -5.616 -7.174 16.652 1.00 95.38 80 THR A CA 1
ATOM 630 C C . THR A 1 80 ? -4.751 -6.669 15.514 1.00 95.38 80 THR A C 1
ATOM 632 O O . THR A 1 80 ? -5.270 -6.460 14.423 1.00 95.38 80 THR A O 1
ATOM 635 N N . ALA A 1 81 ? -3.442 -6.548 15.715 1.00 96.31 81 ALA A N 1
ATOM 636 C CA . ALA A 1 81 ? -2.517 -6.135 14.671 1.00 96.31 81 ALA A CA 1
ATOM 637 C C . ALA A 1 81 ? -2.553 -7.098 13.475 1.00 96.31 81 ALA A C 1
ATOM 639 O O . ALA A 1 81 ? -2.659 -6.646 12.338 1.00 96.31 81 ALA A O 1
ATOM 640 N N . LYS A 1 82 ? -2.603 -8.417 13.714 1.00 96.56 82 LYS A N 1
ATOM 641 C CA . LYS A 1 82 ? -2.757 -9.419 12.648 1.00 96.56 82 LYS A CA 1
ATOM 642 C C . LYS A 1 82 ? -4.060 -9.233 11.870 1.00 96.56 82 LYS A C 1
ATOM 644 O O . LYS A 1 82 ? -4.059 -9.211 10.645 1.00 96.56 82 LYS A O 1
ATOM 649 N N . ARG A 1 83 ? -5.176 -9.031 12.576 1.00 96.69 83 ARG A N 1
ATOM 650 C CA . ARG A 1 83 ? -6.479 -8.744 11.960 1.00 96.69 83 ARG A CA 1
ATOM 651 C C . ARG A 1 83 ? -6.453 -7.457 11.128 1.00 96.69 83 ARG A C 1
ATOM 653 O O . ARG A 1 83 ? -7.057 -7.414 10.061 1.00 96.69 83 ARG A O 1
ATOM 660 N N . ILE A 1 84 ? -5.772 -6.418 11.607 1.00 97.81 84 ILE A N 1
ATOM 661 C CA . ILE A 1 84 ? -5.613 -5.164 10.867 1.00 97.81 84 ILE A CA 1
ATOM 662 C C . ILE A 1 84 ? -4.735 -5.356 9.631 1.00 97.81 84 ILE A C 1
ATOM 664 O O . ILE A 1 84 ? -5.079 -4.823 8.584 1.00 97.81 84 ILE A O 1
ATOM 668 N N . LEU A 1 85 ? -3.660 -6.143 9.701 1.00 98.06 85 LEU A N 1
ATOM 669 C CA . LEU A 1 85 ? -2.843 -6.469 8.528 1.00 98.06 85 LEU A CA 1
ATOM 670 C C . LEU A 1 85 ? -3.674 -7.165 7.441 1.00 98.06 85 LEU A C 1
ATOM 672 O O . LEU A 1 85 ? -3.615 -6.756 6.284 1.00 98.06 85 LEU A O 1
ATOM 676 N N . GLU A 1 86 ? -4.530 -8.125 7.806 1.00 97.94 86 GLU A N 1
ATOM 677 C CA . GLU A 1 86 ? -5.474 -8.733 6.854 1.00 97.94 86 GLU A CA 1
ATOM 678 C C . GLU A 1 86 ? -6.466 -7.711 6.282 1.00 97.94 86 GLU A C 1
ATOM 680 O O . GLU A 1 86 ? -6.756 -7.708 5.085 1.00 97.94 86 GLU A O 1
ATOM 685 N N . ALA A 1 87 ? -6.958 -6.791 7.114 1.00 98.25 87 ALA A N 1
ATOM 686 C CA . ALA A 1 87 ? -7.834 -5.723 6.653 1.00 98.25 87 ALA A CA 1
ATOM 687 C C . ALA A 1 87 ? -7.127 -4.784 5.661 1.00 98.25 87 ALA A C 1
ATOM 689 O O . ALA A 1 87 ? -7.718 -4.392 4.657 1.00 98.25 87 ALA A O 1
ATOM 690 N N . LEU A 1 88 ? -5.854 -4.458 5.904 1.00 98.56 88 LEU A N 1
ATOM 691 C CA . LEU A 1 88 ? -5.039 -3.637 5.011 1.00 98.56 88 LEU A CA 1
ATOM 692 C C . LEU A 1 88 ? -4.850 -4.295 3.642 1.00 98.56 88 LEU A C 1
ATOM 694 O O . LEU A 1 88 ? -4.977 -3.595 2.641 1.00 98.56 88 LEU A O 1
ATOM 698 N N . LYS A 1 89 ? -4.647 -5.618 3.575 1.00 98.38 89 LYS A N 1
ATOM 699 C CA . LYS A 1 89 ? -4.589 -6.354 2.296 1.00 98.38 89 LYS A CA 1
ATOM 700 C C . LYS A 1 89 ? -5.867 -6.165 1.477 1.00 98.38 89 LYS A C 1
ATOM 702 O O . LYS A 1 89 ? -5.822 -5.830 0.292 1.00 98.38 89 LYS A O 1
ATOM 707 N N . VAL A 1 90 ? -7.030 -6.297 2.122 1.00 98.44 90 VAL A N 1
ATOM 708 C CA . VAL A 1 90 ? -8.329 -6.088 1.460 1.00 98.44 90 VAL A CA 1
ATOM 709 C C . VAL A 1 90 ? -8.499 -4.637 1.007 1.00 98.44 90 VAL A C 1
ATOM 711 O O . VAL A 1 90 ? -8.956 -4.392 -0.111 1.00 98.44 90 VAL A O 1
ATOM 714 N N . LEU A 1 91 ? -8.116 -3.669 1.845 1.00 98.38 91 LEU A N 1
ATOM 715 C CA . LEU A 1 91 ? -8.203 -2.247 1.510 1.00 98.38 91 LEU A CA 1
ATOM 716 C C . LEU A 1 91 ? -7.316 -1.876 0.329 1.00 98.38 91 LEU A C 1
ATOM 718 O O . LEU A 1 91 ? -7.789 -1.193 -0.574 1.00 98.38 91 LEU A O 1
ATOM 722 N N . VAL A 1 92 ? -6.065 -2.341 0.308 1.00 98.12 92 VAL A N 1
ATOM 723 C CA . VAL A 1 92 ? -5.142 -2.104 -0.806 1.00 98.12 92 VAL A CA 1
ATOM 724 C C . VAL A 1 92 ? -5.687 -2.724 -2.085 1.00 98.12 92 VAL A C 1
ATOM 726 O O . VAL A 1 92 ? -5.686 -2.059 -3.116 1.00 98.12 92 VAL A O 1
ATOM 729 N N . SER A 1 93 ? -6.222 -3.945 -2.022 1.00 97.69 93 SER A N 1
ATOM 730 C CA . SER A 1 93 ? -6.831 -4.585 -3.189 1.00 97.69 93 SER A CA 1
ATOM 731 C C . SER A 1 93 ? -8.016 -3.777 -3.728 1.00 97.69 93 SER A C 1
ATOM 733 O O . SER A 1 93 ? -8.025 -3.411 -4.901 1.00 97.69 93 SER A O 1
ATOM 735 N N . LYS A 1 94 ? -8.971 -3.375 -2.876 1.00 98.19 94 LYS A N 1
ATOM 736 C CA . LYS A 1 94 ? -10.095 -2.504 -3.281 1.00 98.19 94 LYS A CA 1
ATOM 737 C C . LYS A 1 94 ? -9.617 -1.157 -3.834 1.00 98.19 94 LYS A C 1
ATOM 739 O O . LYS A 1 94 ? -10.161 -0.649 -4.815 1.00 98.19 94 LYS A O 1
ATOM 744 N N . TRP A 1 95 ? -8.595 -0.584 -3.208 1.00 97.81 95 TRP A N 1
ATOM 745 C CA . TRP A 1 95 ? -7.997 0.682 -3.606 1.00 97.81 95 TRP A CA 1
ATOM 746 C C . TRP A 1 95 ? -7.281 0.606 -4.951 1.00 97.81 95 TRP A C 1
ATOM 748 O O . TRP A 1 95 ? -7.401 1.538 -5.729 1.00 97.81 95 TRP A O 1
ATOM 758 N N . CYS A 1 96 ? -6.603 -0.487 -5.282 1.00 96.31 96 CYS A N 1
ATOM 759 C CA . CYS A 1 96 ? -5.936 -0.622 -6.579 1.00 96.31 96 CYS A CA 1
ATOM 760 C C . CYS A 1 96 ? -6.899 -1.122 -7.673 1.00 96.31 96 CYS A C 1
ATOM 762 O O . CYS A 1 96 ? -6.662 -0.895 -8.854 1.00 96.31 96 CYS A O 1
ATOM 764 N N . ARG A 1 97 ? -8.025 -1.750 -7.295 1.00 95.12 97 ARG A N 1
ATOM 765 C CA . ARG A 1 97 ? -8.994 -2.378 -8.214 1.00 95.12 97 ARG A CA 1
ATOM 766 C C . ARG A 1 97 ? -10.243 -1.547 -8.520 1.00 95.12 97 ARG A C 1
ATOM 768 O O . ARG A 1 97 ? -11.348 -2.076 -8.594 1.00 95.12 97 ARG A O 1
ATOM 775 N N . GLY A 1 98 ? -10.105 -0.228 -8.608 1.00 93.50 98 GLY A N 1
ATOM 776 C CA . GLY A 1 98 ? -11.213 0.634 -9.040 1.00 93.50 98 GLY A CA 1
ATOM 777 C C . GLY A 1 98 ? -12.403 0.774 -8.072 1.00 93.50 98 GLY A C 1
ATOM 778 O O . GLY A 1 98 ? -13.347 1.473 -8.409 1.00 93.50 98 GLY A O 1
ATOM 779 N N . CYS A 1 99 ? -12.407 0.211 -6.852 1.00 97.00 99 CYS A N 1
ATOM 780 C CA . CYS A 1 99 ? -13.554 0.401 -5.943 1.00 97.00 99 CYS A CA 1
ATOM 781 C C . CYS A 1 99 ? -13.691 1.865 -5.507 1.00 97.00 99 CYS A C 1
ATOM 783 O O . CYS A 1 99 ? -12.719 2.457 -5.053 1.00 97.00 99 CYS A O 1
ATOM 785 N N . THR A 1 100 ? -14.881 2.454 -5.550 1.00 96.69 100 THR A N 1
ATOM 786 C CA . THR A 1 100 ? -15.105 3.836 -5.091 1.00 96.69 100 THR A CA 1
ATOM 787 C C . THR A 1 100 ? -14.823 4.001 -3.590 1.00 96.69 100 THR A C 1
ATOM 789 O O . THR A 1 100 ? -14.877 3.045 -2.813 1.00 96.69 100 THR A O 1
ATOM 792 N N . LEU A 1 101 ? -14.585 5.240 -3.138 1.00 96.25 101 LEU A N 1
ATOM 793 C CA . LEU A 1 101 ? -14.453 5.525 -1.701 1.00 96.25 101 LEU A CA 1
ATOM 794 C C . LEU A 1 101 ? -15.705 5.126 -0.907 1.00 96.25 101 LEU A C 1
ATOM 796 O O . LEU A 1 101 ? -15.575 4.722 0.241 1.00 96.25 101 LEU A O 1
ATOM 800 N N . ALA A 1 102 ? -16.893 5.204 -1.512 1.00 95.69 102 ALA A N 1
ATOM 801 C CA . ALA A 1 102 ? -18.132 4.773 -0.873 1.00 95.69 102 ALA A CA 1
ATOM 802 C C . ALA A 1 102 ? -18.157 3.251 -0.641 1.00 95.69 102 ALA A C 1
ATOM 804 O O . ALA A 1 102 ? -18.470 2.814 0.460 1.00 95.69 102 ALA A O 1
ATOM 805 N N . GLN A 1 103 ? -17.739 2.455 -1.630 1.00 96.88 103 GLN A N 1
ATOM 806 C CA . GLN A 1 103 ? -17.637 0.993 -1.498 1.00 96.88 103 GLN A CA 1
ATOM 807 C C . GLN A 1 103 ? -16.565 0.572 -0.480 1.00 96.88 103 GLN A C 1
ATOM 809 O O . GLN A 1 103 ? -16.731 -0.411 0.242 1.00 96.88 103 GLN A O 1
ATOM 814 N N . ILE A 1 104 ? -15.448 1.304 -0.416 1.00 97.94 104 ILE A N 1
ATOM 815 C CA . ILE A 1 104 ? -14.409 1.071 0.598 1.00 97.94 104 ILE A CA 1
ATOM 816 C C . ILE A 1 104 ? -14.936 1.432 1.995 1.00 97.94 104 ILE A C 1
ATOM 818 O O . ILE A 1 104 ? -14.685 0.692 2.943 1.00 97.94 104 ILE A O 1
ATOM 822 N N . GLU A 1 105 ? -15.677 2.536 2.129 1.00 97.25 105 GLU A N 1
ATOM 823 C CA . GLU A 1 105 ? -16.285 2.957 3.397 1.00 97.25 105 GLU A CA 1
ATOM 824 C C . GLU A 1 105 ? -17.290 1.929 3.907 1.00 97.25 105 GLU A C 1
ATOM 826 O O . GLU A 1 105 ? -17.258 1.577 5.081 1.00 97.25 105 GLU A O 1
ATOM 831 N N . GLU A 1 106 ? -18.168 1.442 3.033 1.00 96.00 106 GLU A N 1
ATOM 832 C CA . GLU A 1 106 ? -19.157 0.423 3.370 1.00 96.00 106 GLU A CA 1
ATOM 833 C C . GLU A 1 106 ? -18.478 -0.815 3.964 1.00 96.00 106 GLU A C 1
ATOM 835 O O . GLU A 1 106 ? -18.789 -1.214 5.087 1.00 96.00 106 GLU A O 1
ATOM 840 N N . TRP A 1 107 ? -17.457 -1.329 3.275 1.00 97.62 107 TRP A N 1
ATOM 841 C CA . TRP A 1 107 ? -16.673 -2.459 3.761 1.00 97.62 107 TRP A CA 1
ATOM 842 C C . TRP A 1 107 ? -15.954 -2.157 5.086 1.00 97.62 107 TRP A C 1
ATOM 844 O O . TRP A 1 107 ? -15.941 -2.991 5.992 1.00 97.62 107 TRP A O 1
ATOM 854 N N . LEU A 1 108 ? -15.374 -0.959 5.236 1.00 97.06 108 LEU A N 1
ATOM 855 C CA . LEU A 1 108 ? -14.723 -0.537 6.481 1.00 97.06 108 LEU A CA 1
ATOM 856 C C . LEU A 1 108 ? -15.708 -0.504 7.645 1.00 97.06 108 LEU A C 1
ATOM 858 O O . LEU A 1 108 ? -15.378 -0.972 8.729 1.00 97.06 108 LEU A O 1
ATOM 862 N N . LEU A 1 109 ? -16.912 0.024 7.445 1.00 94.94 109 LEU A N 1
ATOM 863 C CA . LEU A 1 109 ? -17.927 0.095 8.491 1.00 94.94 109 LEU A CA 1
ATOM 864 C C . LEU A 1 109 ? -18.408 -1.296 8.902 1.00 94.94 109 LEU A C 1
ATOM 866 O O . LEU A 1 109 ? -18.562 -1.550 10.095 1.00 94.94 109 LEU A O 1
ATOM 870 N N . GLU A 1 110 ? -18.607 -2.206 7.950 1.00 94.75 110 GLU A N 1
ATOM 871 C CA . GLU A 1 110 ? -18.911 -3.610 8.247 1.00 94.75 110 GLU A CA 1
ATOM 872 C C . GLU A 1 110 ? -17.794 -4.268 9.059 1.00 94.75 110 GLU A C 1
ATOM 874 O O . GLU A 1 110 ? -18.054 -4.894 10.091 1.00 94.75 110 GLU A O 1
ATOM 879 N N . PHE A 1 111 ? -16.542 -4.072 8.639 1.00 96.31 111 PHE A N 1
ATOM 880 C CA . PHE A 1 111 ? -15.374 -4.562 9.360 1.00 96.31 111 PHE A CA 1
ATOM 881 C C . PHE A 1 111 ? -15.307 -3.991 10.783 1.00 96.31 111 PHE A C 1
ATOM 883 O O . PHE A 1 111 ? -15.106 -4.739 11.740 1.00 96.31 111 PHE A O 1
ATOM 890 N N . ILE A 1 112 ? -15.517 -2.682 10.947 1.00 94.81 112 ILE A N 1
ATOM 891 C CA . ILE A 1 112 ? -15.466 -2.021 12.253 1.00 94.81 112 ILE A CA 1
ATOM 892 C C . ILE A 1 112 ? -16.563 -2.564 13.167 1.00 94.81 112 ILE A C 1
ATOM 894 O O . ILE A 1 112 ? -16.262 -2.968 14.286 1.00 94.81 112 ILE A O 1
ATOM 898 N N . ARG A 1 113 ? -17.809 -2.653 12.689 1.00 92.69 113 ARG A N 1
ATOM 899 C CA . ARG A 1 113 ? -18.947 -3.181 13.466 1.00 92.69 113 ARG A CA 1
ATOM 900 C C . ARG A 1 113 ? -18.730 -4.616 13.923 1.00 92.69 113 ARG A C 1
ATOM 902 O O . ARG A 1 113 ? -19.102 -4.976 15.035 1.00 92.69 113 ARG A O 1
ATOM 909 N N . LYS A 1 114 ? -18.097 -5.436 13.083 1.00 92.44 114 LYS A N 1
ATOM 910 C CA . LYS A 1 114 ? -17.756 -6.824 13.413 1.00 92.44 114 LYS A CA 1
ATOM 911 C C . LYS A 1 114 ? -16.717 -6.931 14.538 1.00 92.44 114 LYS A C 1
ATOM 913 O O . LYS A 1 114 ? -16.638 -7.968 15.194 1.00 92.44 114 LYS A O 1
ATOM 918 N N . HIS A 1 115 ? -15.909 -5.892 14.747 1.00 91.38 115 HIS A N 1
ATOM 919 C CA . HIS A 1 115 ? -14.712 -5.949 15.586 1.00 91.38 115 HIS A CA 1
ATOM 920 C C . HIS A 1 115 ? -14.631 -4.866 16.670 1.00 91.38 115 HIS A C 1
ATOM 922 O O . HIS A 1 115 ? -13.633 -4.815 17.379 1.00 91.38 115 HIS A O 1
ATOM 928 N N . GLU A 1 116 ? -15.655 -4.027 16.836 1.00 85.81 116 GLU A N 1
ATOM 929 C CA . GLU A 1 116 ? -15.705 -2.994 17.881 1.00 85.81 116 GLU A CA 1
ATOM 930 C C . GLU A 1 116 ? -16.172 -3.505 19.258 1.00 85.81 116 GLU A C 1
ATOM 932 O O . GLU A 1 116 ? -16.175 -2.735 20.217 1.00 85.81 116 GLU A O 1
ATOM 937 N N . GLU A 1 117 ? -16.472 -4.806 19.364 1.00 81.00 117 GLU A N 1
ATOM 938 C CA . GLU A 1 117 ? -17.029 -5.501 20.538 1.00 81.00 117 GLU A CA 1
ATOM 939 C C . GLU A 1 117 ? -18.430 -4.985 20.944 1.00 81.00 117 GLU A C 1
ATOM 941 O O . GLU A 1 117 ? -19.112 -4.320 20.163 1.00 81.00 117 GLU A O 1
ATOM 946 N N . ASN A 1 118 ? -18.912 -5.346 22.142 1.00 73.62 118 ASN A N 1
ATOM 947 C CA . ASN A 1 118 ? -20.238 -4.963 22.643 1.00 73.62 118 ASN A CA 1
ATOM 948 C C . ASN A 1 118 ? -20.293 -3.466 22.989 1.00 73.62 118 ASN A C 1
ATOM 950 O O . ASN A 1 118 ? -20.168 -3.069 24.147 1.00 73.62 118 ASN A O 1
ATOM 954 N N . VAL A 1 119 ? -20.492 -2.628 21.975 1.00 78.19 119 VAL A N 1
ATOM 955 C CA . VAL A 1 119 ? -20.689 -1.183 22.127 1.00 78.19 119 VAL A CA 1
ATOM 956 C C . VAL A 1 119 ? -22.172 -0.832 22.219 1.00 78.19 119 VAL A C 1
ATOM 958 O O . VAL A 1 119 ? -23.014 -1.442 21.566 1.00 78.19 119 VAL A O 1
ATOM 961 N N . SER A 1 120 ? -22.499 0.202 22.997 1.00 71.62 120 SER A N 1
ATOM 962 C CA . SER A 1 120 ? -23.866 0.737 23.097 1.00 71.62 120 SER A CA 1
ATOM 963 C C . SER A 1 120 ? -24.351 1.390 21.798 1.00 71.62 120 SER A C 1
ATOM 965 O O . SER A 1 120 ? -25.551 1.441 21.543 1.00 71.62 120 SER A O 1
ATOM 967 N N . GLN A 1 121 ? -23.421 1.881 20.974 1.00 77.44 121 GLN A N 1
ATOM 968 C CA . GLN A 1 121 ? -23.702 2.491 19.682 1.00 77.44 121 GLN A CA 1
ATOM 969 C C . GLN A 1 121 ? -22.678 2.039 18.642 1.00 77.44 121 GLN A C 1
ATOM 971 O O . GLN A 1 121 ? -21.482 2.333 18.757 1.00 77.44 121 GLN A O 1
ATOM 976 N N . GLN A 1 122 ? -23.171 1.365 17.606 1.00 79.62 122 GLN A N 1
ATOM 977 C CA . GLN A 1 122 ? -22.352 0.882 16.501 1.00 79.62 122 GLN A CA 1
ATOM 978 C C . GLN A 1 122 ? -21.799 2.018 15.635 1.00 79.62 122 GLN A C 1
ATOM 980 O O . GLN A 1 122 ? -22.323 3.136 15.631 1.00 79.62 122 GLN A O 1
ATOM 985 N N . ALA A 1 123 ? -20.736 1.734 14.881 1.00 78.94 123 ALA A N 1
ATOM 986 C CA . ALA A 1 123 ? -20.199 2.675 13.903 1.00 78.94 123 ALA A CA 1
ATOM 987 C C . ALA A 1 123 ? -21.279 3.083 12.878 1.00 78.94 123 ALA A C 1
ATOM 989 O O . ALA A 1 123 ? -21.828 2.251 12.150 1.00 78.94 123 ALA A O 1
ATOM 990 N N . ASN A 1 124 ? -21.596 4.377 12.821 1.00 76.44 124 ASN A N 1
ATOM 991 C CA . ASN A 1 124 ? -22.629 4.917 11.939 1.00 76.44 124 ASN A CA 1
ATOM 992 C C . ASN A 1 124 ? -22.124 5.101 10.505 1.00 76.44 124 ASN A C 1
ATOM 994 O O . ASN A 1 124 ? -20.930 5.255 10.2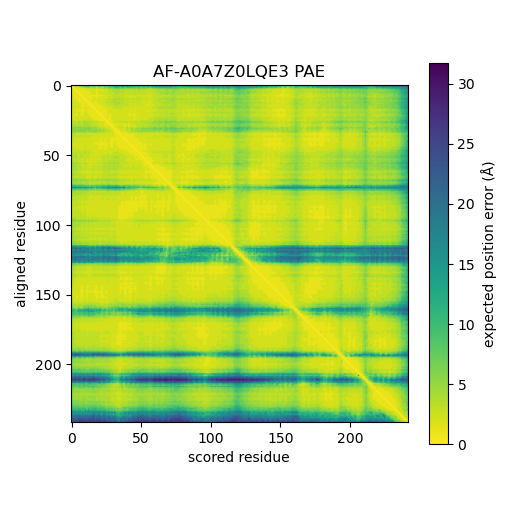64 1.00 76.44 124 ASN A O 1
ATOM 998 N N . GLN A 1 125 ? -23.058 5.127 9.553 1.00 76.12 125 GLN A N 1
ATOM 999 C CA . GLN A 1 125 ? -22.745 5.482 8.172 1.00 76.12 125 GLN A CA 1
ATOM 1000 C C . GLN A 1 125 ? -22.161 6.895 8.083 1.00 76.12 125 GLN A C 1
ATOM 1002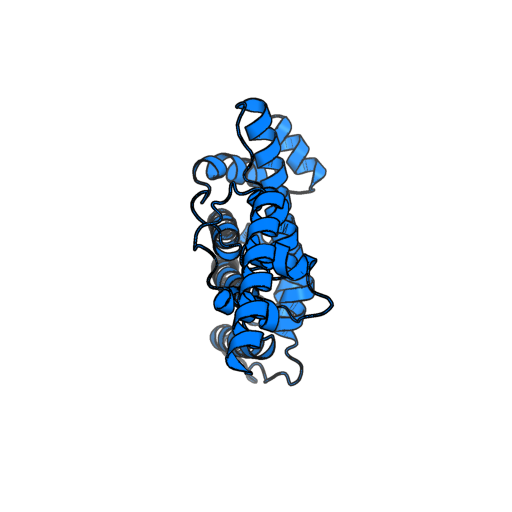 O O . GLN A 1 125 ? -22.631 7.827 8.739 1.00 76.12 125 GLN A O 1
ATOM 1007 N N . SER A 1 126 ? -21.145 7.049 7.236 1.00 77.75 126 SER A N 1
ATOM 1008 C CA . SER A 1 126 ? -20.563 8.342 6.901 1.00 77.75 126 SER A CA 1
ATOM 1009 C C . SER A 1 126 ? -21.063 8.792 5.535 1.00 77.75 126 SER A C 1
ATOM 1011 O O . SER A 1 126 ? -20.797 8.136 4.532 1.00 77.75 126 SER A O 1
ATOM 1013 N N . SER A 1 127 ? -21.707 9.958 5.463 1.00 75.06 127 SER A N 1
ATOM 1014 C CA . SER A 1 127 ? -22.112 10.566 4.185 1.00 75.06 127 SER A CA 1
ATOM 1015 C C . SER A 1 127 ? -20.927 11.008 3.316 1.00 75.06 127 SER A C 1
ATOM 1017 O O . SER A 1 127 ? -21.107 11.364 2.156 1.00 75.06 127 SER A O 1
ATOM 1019 N N . THR A 1 128 ? -19.708 11.013 3.867 1.00 86.12 128 THR A N 1
ATOM 1020 C CA . THR A 1 128 ? -18.506 11.548 3.210 1.00 86.12 128 THR A CA 1
ATOM 1021 C C . THR A 1 128 ? -17.362 10.542 3.111 1.00 86.12 128 THR A C 1
ATOM 1023 O O . THR A 1 128 ? -16.246 10.944 2.785 1.00 86.12 128 THR A O 1
ATOM 1026 N N . ALA A 1 129 ? -17.620 9.253 3.359 1.00 92.62 129 ALA A N 1
ATOM 1027 C CA . ALA A 1 129 ? -16.619 8.187 3.282 1.00 92.62 129 ALA A CA 1
ATOM 1028 C C . ALA A 1 129 ? -15.330 8.507 4.074 1.00 92.62 129 ALA A C 1
ATOM 1030 O O . ALA A 1 129 ? -14.220 8.512 3.534 1.00 92.62 129 ALA A O 1
ATOM 1031 N N . GLN A 1 130 ? -15.481 8.899 5.345 1.00 94.25 130 GLN A N 1
ATOM 1032 C CA . GLN A 1 130 ? -14.378 9.453 6.136 1.00 94.25 130 GLN A CA 1
ATOM 1033 C C . GLN A 1 130 ? -13.261 8.443 6.397 1.00 94.25 130 GLN A C 1
ATOM 1035 O O . GLN A 1 130 ? -12.088 8.823 6.333 1.00 94.25 130 GLN A O 1
ATOM 1040 N N . HIS A 1 131 ? -13.598 7.188 6.692 1.00 95.81 131 HIS A N 1
ATOM 1041 C CA . HIS A 1 131 ? -12.606 6.153 6.970 1.00 95.81 131 HIS A CA 1
ATOM 1042 C C . HIS A 1 131 ? -11.830 5.795 5.696 1.00 95.81 131 HIS A C 1
ATOM 1044 O O . HIS A 1 131 ? -10.598 5.788 5.714 1.00 95.81 131 HIS A O 1
ATOM 1050 N N . ALA A 1 132 ? -12.523 5.628 4.568 1.00 97.38 132 ALA A N 1
ATOM 1051 C CA . ALA A 1 132 ? -11.921 5.368 3.262 1.00 97.38 132 ALA A CA 1
ATOM 1052 C C . ALA A 1 132 ? -11.009 6.515 2.799 1.00 97.38 132 ALA A C 1
ATOM 1054 O O . ALA A 1 132 ? -9.893 6.280 2.333 1.00 97.38 132 ALA A O 1
ATOM 1055 N N . ARG A 1 133 ? -11.436 7.774 2.981 1.00 96.56 133 ARG A N 1
ATOM 1056 C CA . ARG A 1 133 ? -10.587 8.944 2.701 1.00 96.56 133 ARG A CA 1
ATOM 1057 C C . ARG A 1 133 ? -9.325 8.915 3.548 1.00 96.56 133 ARG A C 1
ATOM 1059 O O . ARG A 1 133 ? -8.237 9.065 3.006 1.00 96.56 133 ARG A O 1
ATOM 1066 N N . ARG A 1 134 ? -9.455 8.698 4.862 1.00 97.19 134 ARG A N 1
ATOM 1067 C CA . ARG A 1 134 ? -8.309 8.625 5.783 1.00 97.19 134 ARG A CA 1
ATOM 1068 C C . ARG A 1 134 ? -7.355 7.495 5.421 1.00 97.19 134 ARG A C 1
ATOM 1070 O O . ARG A 1 134 ? -6.152 7.714 5.493 1.00 97.19 134 ARG A O 1
ATOM 1077 N N . PHE A 1 135 ? -7.860 6.344 4.982 1.00 98.19 135 PHE A N 1
ATOM 1078 C CA . PHE A 1 135 ? -7.020 5.279 4.442 1.00 98.19 135 PHE A CA 1
ATOM 1079 C C . PHE A 1 135 ? -6.180 5.799 3.266 1.00 98.19 135 PHE A C 1
ATOM 1081 O O . PHE A 1 135 ? -4.954 5.735 3.330 1.00 98.19 135 PHE A O 1
ATOM 1088 N N . ALA A 1 136 ? -6.817 6.412 2.265 1.00 97.06 136 ALA A N 1
ATOM 1089 C CA . ALA A 1 136 ? -6.128 6.920 1.079 1.00 97.06 136 ALA A CA 1
ATOM 1090 C C . ALA A 1 136 ? -5.098 8.022 1.397 1.00 97.06 136 ALA A C 1
ATOM 1092 O O . ALA A 1 136 ? -4.025 8.046 0.805 1.00 97.06 136 ALA A O 1
ATOM 1093 N N . ILE A 1 137 ? -5.391 8.928 2.340 1.00 96.69 137 ILE A N 1
ATOM 1094 C CA . ILE A 1 137 ? -4.510 10.074 2.635 1.00 96.69 137 ILE A CA 1
ATOM 1095 C C . ILE A 1 137 ? -3.480 9.825 3.744 1.00 96.69 137 ILE A C 1
ATOM 1097 O O . ILE A 1 137 ? -2.533 10.598 3.858 1.00 96.69 137 ILE A O 1
ATOM 1101 N N . ARG A 1 138 ? -3.668 8.809 4.597 1.00 96.44 138 ARG A N 1
ATOM 1102 C CA . ARG A 1 138 ? -2.783 8.543 5.748 1.00 96.44 138 ARG A CA 1
ATOM 1103 C C . ARG A 1 138 ? -2.105 7.184 5.675 1.00 96.44 138 ARG A C 1
ATOM 1105 O O . ARG A 1 138 ? -0.915 7.123 5.920 1.00 96.44 138 ARG A O 1
ATOM 1112 N N . ILE A 1 139 ? -2.828 6.122 5.322 1.00 98.12 139 ILE A N 1
ATOM 1113 C CA . ILE A 1 139 ? -2.277 4.758 5.345 1.00 98.12 139 ILE A CA 1
ATOM 1114 C C . ILE A 1 139 ? -1.662 4.361 3.999 1.00 98.12 139 ILE A C 1
ATOM 1116 O O . ILE A 1 139 ? -0.591 3.767 3.982 1.00 98.12 139 ILE A O 1
ATOM 1120 N N . ALA A 1 140 ? -2.279 4.695 2.861 1.00 97.75 140 ALA A N 1
ATOM 1121 C CA . ALA A 1 140 ? -1.692 4.369 1.557 1.00 97.75 140 ALA A CA 1
ATOM 1122 C C . ALA A 1 140 ? -0.280 4.980 1.358 1.00 97.75 140 ALA A C 1
ATOM 1124 O O . ALA A 1 140 ? 0.595 4.279 0.849 1.00 97.75 140 ALA A O 1
ATOM 1125 N N . PRO A 1 141 ? 0.013 6.220 1.812 1.00 97.50 141 PRO A N 1
ATOM 1126 C CA . PRO A 1 141 ? 1.381 6.747 1.840 1.00 97.50 141 PRO A CA 1
ATOM 1127 C C . PRO A 1 141 ? 2.341 5.972 2.749 1.00 97.50 141 PRO A C 1
ATOM 1129 O O . PRO A 1 141 ? 3.479 5.743 2.346 1.00 97.50 141 PRO A O 1
ATOM 1132 N N . ASP A 1 142 ? 1.884 5.534 3.922 1.00 97.31 142 ASP A N 1
ATOM 1133 C CA . ASP A 1 142 ? 2.667 4.728 4.870 1.00 97.31 142 ASP A CA 1
ATOM 1134 C C . ASP A 1 142 ? 3.018 3.344 4.275 1.00 97.31 142 ASP A C 1
ATOM 1136 O O . ASP A 1 142 ? 4.139 2.852 4.407 1.00 97.31 142 ASP A O 1
ATOM 1140 N N . ILE A 1 143 ? 2.099 2.738 3.517 1.00 98.06 143 ILE A N 1
ATOM 1141 C CA . ILE A 1 143 ? 2.379 1.526 2.726 1.00 98.06 143 ILE A CA 1
ATOM 1142 C C . ILE A 1 143 ? 3.352 1.837 1.578 1.00 98.06 143 ILE A C 1
ATOM 1144 O O . ILE A 1 143 ? 4.247 1.043 1.284 1.00 98.06 143 ILE A O 1
ATOM 1148 N N . GLY A 1 144 ? 3.228 3.009 0.952 1.00 97.56 144 GLY A N 1
ATOM 1149 C CA . GLY A 1 144 ? 4.180 3.488 -0.050 1.00 97.56 144 GLY A CA 1
ATOM 1150 C C . GLY A 1 144 ? 5.602 3.616 0.501 1.00 97.56 144 GLY A C 1
ATOM 1151 O O . GLY A 1 144 ? 6.557 3.283 -0.198 1.00 97.56 144 GLY A O 1
ATOM 1152 N N . PHE A 1 145 ? 5.757 4.013 1.766 1.00 97.19 145 PHE A N 1
ATOM 1153 C CA . PHE A 1 145 ? 7.048 3.996 2.453 1.00 97.19 145 PHE A CA 1
ATOM 1154 C C . PHE A 1 145 ? 7.616 2.573 2.578 1.00 97.19 145 PHE A C 1
ATOM 1156 O O . PHE A 1 145 ? 8.781 2.363 2.243 1.00 97.19 145 PHE A O 1
ATOM 1163 N N . LEU A 1 146 ? 6.801 1.586 2.971 1.00 97.25 146 LEU A N 1
ATOM 1164 C CA . LEU A 1 146 ? 7.228 0.180 3.029 1.00 97.25 146 LEU A CA 1
ATOM 1165 C C . LEU A 1 146 ? 7.668 -0.342 1.648 1.00 97.25 146 LEU A C 1
ATOM 1167 O O . LEU A 1 146 ? 8.694 -1.010 1.533 1.00 97.25 146 LEU A O 1
ATOM 1171 N N . CYS A 1 147 ? 6.947 0.029 0.587 1.00 97.56 147 CYS A N 1
ATOM 1172 C CA . CYS A 1 147 ? 7.345 -0.272 -0.791 1.00 97.56 147 CYS A CA 1
ATOM 1173 C C . CYS A 1 147 ? 8.676 0.404 -1.167 1.00 97.56 147 CYS A C 1
ATOM 1175 O O . CYS A 1 147 ? 9.508 -0.180 -1.855 1.00 97.56 147 CYS A O 1
ATOM 1177 N N . GLY A 1 148 ? 8.910 1.631 -0.696 1.00 96.88 148 GLY A N 1
ATOM 1178 C CA . GLY A 1 148 ? 10.159 2.354 -0.942 1.00 96.88 148 GLY A CA 1
ATOM 1179 C C . GLY A 1 148 ? 11.347 1.717 -0.223 1.00 96.88 148 GLY A C 1
ATOM 1180 O O . GLY A 1 148 ? 12.449 1.672 -0.769 1.00 96.88 148 GLY A O 1
ATOM 1181 N N . LEU A 1 149 ? 11.120 1.175 0.976 1.00 96.81 149 LEU A N 1
ATOM 1182 C CA . LEU A 1 149 ? 12.116 0.397 1.707 1.00 96.81 149 LEU A CA 1
ATOM 1183 C C . LEU A 1 149 ? 12.508 -0.869 0.931 1.00 96.81 149 LEU A C 1
ATOM 1185 O O . LEU A 1 149 ? 13.699 -1.153 0.799 1.00 96.81 149 LEU A O 1
ATOM 1189 N N . LEU A 1 150 ? 11.528 -1.575 0.353 1.00 96.06 150 LEU A N 1
ATOM 1190 C CA . LEU A 1 150 ? 11.780 -2.702 -0.550 1.00 96.06 150 LEU A CA 1
ATOM 1191 C C . LEU A 1 150 ? 12.638 -2.283 -1.752 1.00 96.06 150 LEU A C 1
ATOM 1193 O O . LEU A 1 150 ? 13.602 -2.973 -2.067 1.00 96.06 150 LEU A O 1
ATOM 1197 N N . GLY A 1 151 ? 12.334 -1.150 -2.393 1.00 95.25 151 GLY A N 1
ATOM 1198 C CA . GLY A 1 151 ? 13.121 -0.645 -3.524 1.00 95.25 151 GLY A CA 1
ATOM 1199 C C . GLY A 1 151 ? 14.582 -0.370 -3.171 1.00 95.25 151 GLY A C 1
ATOM 1200 O O . GLY A 1 151 ? 15.479 -0.726 -3.930 1.00 95.25 151 GLY A O 1
ATOM 1201 N N . GLN A 1 152 ? 14.847 0.171 -1.980 1.00 95.19 152 GLN A N 1
ATOM 1202 C CA . GLN A 1 152 ? 16.217 0.364 -1.500 1.00 95.19 152 GLN A CA 1
ATOM 1203 C C . GLN A 1 152 ? 16.941 -0.974 -1.302 1.00 95.19 152 GLN A C 1
ATOM 1205 O O . GLN A 1 152 ? 18.081 -1.110 -1.731 1.00 95.19 152 GLN A O 1
ATOM 1210 N N . ILE A 1 153 ? 16.285 -1.963 -0.688 1.00 94.31 153 ILE A N 1
ATOM 1211 C CA . ILE A 1 153 ? 16.847 -3.311 -0.502 1.00 94.31 153 ILE A CA 1
ATOM 1212 C C . ILE A 1 153 ? 17.132 -3.965 -1.859 1.00 94.31 153 ILE A C 1
ATOM 1214 O O . ILE A 1 153 ? 18.224 -4.486 -2.074 1.00 94.31 153 ILE A O 1
ATOM 1218 N N . SER A 1 154 ? 16.176 -3.884 -2.787 1.00 92.44 154 SER A N 1
ATOM 1219 C CA . SER A 1 154 ? 16.311 -4.404 -4.147 1.00 92.44 154 SER A CA 1
ATOM 1220 C C . SER A 1 154 ? 17.507 -3.791 -4.869 1.00 92.44 154 SER A C 1
ATOM 1222 O O . SER A 1 154 ? 18.268 -4.520 -5.496 1.00 92.44 154 SER A O 1
ATOM 1224 N N . ALA A 1 155 ? 17.692 -2.471 -4.778 1.00 91.69 155 ALA A N 1
ATOM 1225 C CA . ALA A 1 155 ? 18.795 -1.777 -5.436 1.00 91.69 155 ALA A CA 1
ATOM 1226 C C . ALA A 1 155 ? 20.167 -2.251 -4.927 1.00 91.69 155 ALA A C 1
ATOM 1228 O O . ALA A 1 155 ? 21.075 -2.456 -5.730 1.00 91.69 155 ALA A O 1
ATOM 1229 N N . TYR A 1 156 ? 20.312 -2.477 -3.616 1.00 91.44 156 TYR A N 1
ATOM 1230 C CA . TYR A 1 156 ? 21.551 -3.031 -3.056 1.00 91.44 156 TYR A CA 1
ATOM 1231 C C . TYR A 1 156 ? 21.802 -4.465 -3.522 1.00 91.44 156 TYR A C 1
ATOM 1233 O O . TYR A 1 156 ? 22.897 -4.760 -3.990 1.00 91.44 156 TYR A O 1
ATOM 1241 N N . LYS A 1 157 ? 20.795 -5.344 -3.448 1.00 87.69 157 LYS A N 1
ATOM 1242 C CA . LYS A 1 157 ? 20.952 -6.746 -3.868 1.00 87.69 157 LYS A CA 1
ATOM 1243 C C . LYS A 1 157 ? 21.307 -6.873 -5.346 1.00 87.69 157 LYS A C 1
ATOM 1245 O O . LYS A 1 157 ? 22.194 -7.634 -5.704 1.00 87.69 157 LYS A O 1
ATOM 1250 N N . VAL A 1 158 ? 20.663 -6.076 -6.194 1.00 86.50 158 VAL A N 1
ATOM 1251 C CA . VAL A 1 158 ? 20.958 -6.030 -7.630 1.00 86.50 158 VAL A CA 1
ATOM 1252 C C . VAL A 1 158 ? 22.392 -5.568 -7.899 1.00 86.50 158 VAL A C 1
ATOM 1254 O O . VAL A 1 158 ? 23.048 -6.140 -8.763 1.00 86.50 158 VAL A O 1
ATOM 1257 N N . ALA A 1 159 ? 22.897 -4.585 -7.147 1.00 87.00 159 ALA A N 1
ATOM 1258 C CA . ALA A 1 159 ? 24.276 -4.121 -7.282 1.00 87.00 159 ALA A CA 1
ATOM 1259 C C . ALA A 1 159 ? 25.318 -5.155 -6.808 1.00 87.00 159 ALA A C 1
ATOM 1261 O O . ALA A 1 159 ? 26.419 -5.186 -7.352 1.00 87.00 159 ALA A O 1
ATOM 1262 N N . GLU A 1 160 ? 24.994 -5.991 -5.813 1.00 84.81 160 GLU A N 1
ATOM 1263 C CA . GLU A 1 160 ? 25.877 -7.076 -5.351 1.00 84.81 160 GLU A CA 1
ATOM 1264 C C . GLU A 1 160 ? 25.862 -8.298 -6.287 1.00 84.81 160 GLU A C 1
ATOM 1266 O O . GLU A 1 160 ? 26.901 -8.927 -6.483 1.00 84.81 160 GLU A O 1
ATOM 1271 N N . GLU A 1 161 ? 24.705 -8.636 -6.861 1.00 81.69 161 GLU A N 1
ATOM 1272 C CA . GLU A 1 161 ? 24.489 -9.872 -7.633 1.00 81.69 161 GLU A CA 1
ATOM 1273 C C . GLU A 1 161 ? 24.528 -9.677 -9.164 1.00 81.69 161 GLU A C 1
ATOM 1275 O O . GLU A 1 161 ? 24.302 -10.636 -9.899 1.00 81.69 161 GLU A O 1
ATOM 1280 N N . ASP A 1 162 ? 24.804 -8.460 -9.653 1.00 72.00 162 ASP A N 1
ATOM 1281 C CA . ASP A 1 162 ? 24.712 -8.069 -11.078 1.00 72.00 162 ASP A CA 1
ATOM 1282 C C . ASP A 1 162 ? 23.346 -8.436 -11.703 1.00 72.00 162 ASP A C 1
ATOM 1284 O O . ASP A 1 162 ? 23.226 -8.955 -12.815 1.00 72.00 162 ASP A O 1
ATOM 1288 N N . GLY A 1 163 ? 22.286 -8.226 -10.916 1.00 76.62 163 GLY A N 1
ATOM 12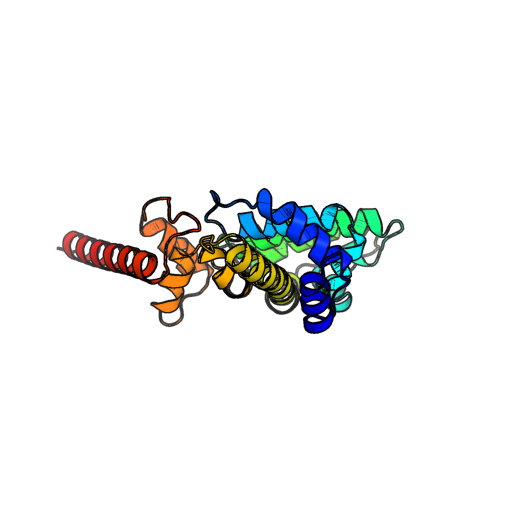89 C CA . GLY A 1 163 ? 20.912 -8.571 -11.275 1.00 76.62 163 GLY A CA 1
ATOM 1290 C C . GLY A 1 163 ? 20.204 -7.497 -12.109 1.00 76.62 163 GLY A C 1
ATOM 1291 O O . GLY A 1 163 ? 20.736 -6.432 -12.408 1.00 76.62 163 GLY A O 1
ATOM 1292 N N . ILE A 1 164 ? 18.935 -7.742 -12.443 1.00 77.75 164 ILE A N 1
ATOM 1293 C CA . ILE A 1 164 ? 18.049 -6.725 -13.028 1.00 77.75 164 ILE A CA 1
ATOM 1294 C C . ILE A 1 164 ? 16.982 -6.379 -11.995 1.00 77.75 164 ILE A C 1
ATOM 1296 O O . ILE A 1 164 ? 16.265 -7.261 -11.519 1.00 77.75 164 ILE A O 1
ATOM 1300 N 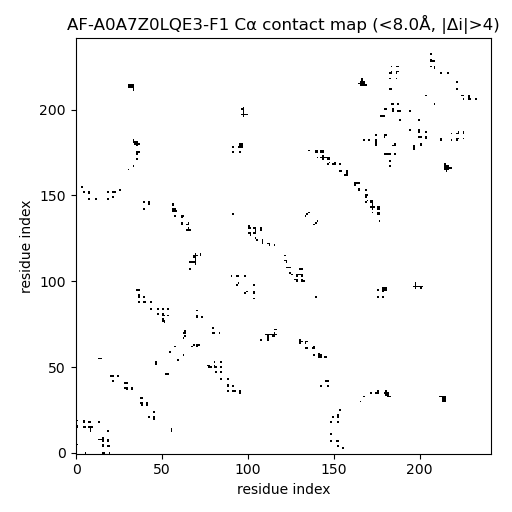N . MET A 1 165 ? 16.856 -5.095 -11.659 1.00 78.94 165 MET A N 1
ATOM 1301 C CA . MET A 1 165 ? 15.768 -4.621 -10.806 1.00 78.94 165 MET A CA 1
ATOM 1302 C C . MET A 1 165 ? 14.458 -4.606 -11.608 1.00 78.94 165 MET A C 1
ATOM 1304 O O . MET A 1 165 ? 14.415 -3.966 -12.660 1.00 78.94 165 MET A O 1
ATOM 1308 N N . PRO A 1 166 ? 13.378 -5.256 -11.135 1.00 82.56 166 PRO A N 1
ATOM 1309 C CA . PRO A 1 166 ? 12.069 -5.117 -11.760 1.00 82.56 166 PRO A CA 1
ATOM 1310 C C . PRO A 1 166 ? 11.612 -3.645 -11.680 1.00 82.56 166 PRO A C 1
ATOM 1312 O O . PRO A 1 166 ? 11.473 -3.138 -10.560 1.00 82.56 166 PRO A O 1
ATOM 1315 N N . PRO A 1 167 ? 11.343 -2.947 -12.805 1.00 86.00 167 PRO A N 1
ATOM 1316 C CA . PRO A 1 167 ? 10.883 -1.554 -12.795 1.00 86.00 167 PRO A CA 1
ATOM 1317 C C . PRO A 1 167 ? 9.614 -1.345 -11.964 1.00 86.00 167 PRO A C 1
ATOM 1319 O O . PRO A 1 167 ? 9.399 -0.273 -11.402 1.00 86.00 167 PRO A O 1
ATOM 1322 N N . LEU A 1 168 ? 8.795 -2.390 -11.822 1.00 90.50 168 LEU A N 1
ATOM 1323 C CA . LEU A 1 168 ? 7.637 -2.378 -10.939 1.00 90.50 168 LEU A CA 1
ATOM 1324 C C . LEU A 1 168 ? 8.007 -2.000 -9.498 1.00 90.50 168 LEU A C 1
ATOM 1326 O O . LEU A 1 168 ? 7.313 -1.173 -8.911 1.00 90.50 168 LEU A O 1
ATOM 1330 N N . ILE A 1 169 ? 9.099 -2.538 -8.940 1.00 92.81 169 ILE A N 1
ATOM 1331 C CA . ILE A 1 169 ? 9.500 -2.278 -7.546 1.00 92.81 169 ILE A CA 1
ATOM 1332 C C . ILE A 1 169 ? 9.777 -0.788 -7.319 1.00 92.81 169 ILE A C 1
ATOM 1334 O O . ILE A 1 169 ? 9.377 -0.236 -6.293 1.00 92.81 169 ILE A O 1
ATOM 1338 N N . GLU A 1 170 ? 10.416 -0.126 -8.283 1.00 92.31 170 GLU A N 1
ATOM 1339 C CA . GLU A 1 170 ? 10.691 1.313 -8.230 1.00 92.31 170 GLU A CA 1
ATOM 1340 C C . GLU A 1 170 ? 9.397 2.141 -8.231 1.00 92.31 170 GLU A C 1
ATOM 1342 O O . GLU A 1 170 ? 9.294 3.164 -7.550 1.00 92.31 170 GLU A O 1
ATOM 1347 N N . MET A 1 171 ? 8.381 1.667 -8.954 1.00 94.81 171 MET A N 1
ATOM 1348 C CA . MET A 1 171 ? 7.107 2.361 -9.123 1.00 94.81 171 MET A CA 1
ATOM 1349 C C . MET A 1 171 ? 6.114 2.102 -7.980 1.00 94.81 171 MET A C 1
ATOM 1351 O O . MET A 1 171 ? 5.271 2.968 -7.716 1.00 94.81 171 MET A O 1
ATOM 1355 N N . LEU A 1 172 ? 6.226 0.980 -7.255 1.00 96.12 172 LEU A N 1
ATOM 1356 C CA . LEU A 1 172 ? 5.304 0.581 -6.177 1.00 96.12 172 LEU A CA 1
ATOM 1357 C C . LEU A 1 172 ? 4.947 1.703 -5.186 1.00 96.12 172 LEU A C 1
ATOM 1359 O O . LEU A 1 172 ? 3.754 1.865 -4.907 1.00 96.12 172 LEU A O 1
ATOM 1363 N N . PRO A 1 173 ? 5.898 2.518 -4.673 1.00 97.44 173 PRO A N 1
ATOM 1364 C CA . PRO A 1 173 ? 5.576 3.597 -3.738 1.00 97.44 173 PRO A CA 1
ATOM 1365 C C . PRO A 1 173 ? 4.587 4.607 -4.314 1.00 97.44 173 PRO A C 1
ATOM 1367 O O . PRO A 1 173 ? 3.741 5.144 -3.600 1.00 97.44 173 PRO A O 1
ATOM 1370 N N . GLN A 1 174 ? 4.692 4.902 -5.610 1.00 96.62 174 GLN A N 1
ATOM 1371 C CA . GLN A 1 174 ? 3.763 5.799 -6.281 1.00 96.62 174 GLN A CA 1
ATOM 1372 C C . GLN A 1 174 ? 2.452 5.090 -6.607 1.00 96.62 174 GLN A C 1
ATOM 1374 O O . GLN A 1 174 ? 1.397 5.664 -6.347 1.00 96.62 174 GLN A O 1
ATOM 1379 N N . MET A 1 175 ? 2.524 3.862 -7.121 1.00 96.88 175 MET A N 1
ATOM 1380 C CA . MET A 1 175 ? 1.359 3.078 -7.534 1.00 96.88 175 MET A CA 1
ATOM 1381 C C . MET A 1 175 ? 0.379 2.877 -6.381 1.00 96.88 175 MET A C 1
ATOM 1383 O O . MET A 1 175 ? -0.799 3.189 -6.521 1.00 96.88 175 MET A O 1
ATOM 1387 N N . VAL A 1 176 ? 0.854 2.463 -5.201 1.00 97.50 176 VAL A N 1
ATOM 1388 C CA . VAL A 1 176 ? -0.030 2.267 -4.041 1.00 97.50 176 VAL A CA 1
ATOM 1389 C C . VAL A 1 176 ? -0.626 3.584 -3.540 1.00 97.50 176 VAL A C 1
ATOM 1391 O O . VAL A 1 176 ? -1.787 3.626 -3.136 1.00 97.50 176 VAL A O 1
ATOM 1394 N N . ARG A 1 177 ? 0.124 4.693 -3.618 1.00 96.44 177 ARG A N 1
ATOM 1395 C CA . ARG A 1 177 ? -0.371 6.023 -3.228 1.00 96.44 177 ARG A CA 1
ATOM 1396 C C . ARG A 1 177 ? -1.487 6.510 -4.140 1.00 96.44 177 ARG A C 1
ATOM 1398 O O . ARG A 1 177 ? -2.446 7.100 -3.650 1.00 96.44 177 ARG A O 1
ATOM 1405 N N . THR A 1 178 ? -1.373 6.281 -5.445 1.00 95.38 178 THR A N 1
ATOM 1406 C CA . THR A 1 178 ? -2.395 6.695 -6.416 1.00 95.38 178 THR A CA 1
ATOM 1407 C C . THR A 1 178 ? -3.475 5.647 -6.640 1.00 95.38 178 THR A C 1
ATOM 1409 O O . THR A 1 178 ? -4.517 5.988 -7.190 1.00 95.38 178 THR A O 1
ATOM 1412 N N . GLY A 1 179 ? -3.263 4.422 -6.156 1.00 96.56 179 GLY A N 1
ATOM 1413 C CA . GLY A 1 179 ? -4.145 3.273 -6.347 1.00 96.56 179 GLY A CA 1
ATOM 1414 C C . GLY A 1 179 ? -4.129 2.753 -7.781 1.00 96.56 179 GLY A C 1
ATOM 1415 O O . GLY A 1 179 ? -5.162 2.338 -8.306 1.00 96.56 179 GLY A O 1
ATOM 1416 N N . ASP A 1 180 ? -2.960 2.801 -8.413 1.00 95.56 180 ASP A N 1
ATOM 1417 C CA . ASP A 1 180 ? -2.744 2.177 -9.712 1.00 95.56 180 ASP A CA 1
ATOM 1418 C C . ASP A 1 180 ? -2.735 0.646 -9.521 1.00 95.56 180 ASP A C 1
ATOM 1420 O O . ASP A 1 180 ? -2.281 0.139 -8.495 1.00 95.56 180 ASP A O 1
ATOM 1424 N N . TYR A 1 181 ? -3.279 -0.091 -10.489 1.00 94.81 181 TYR A N 1
ATOM 1425 C CA . TYR A 1 181 ? -3.410 -1.552 -10.413 1.00 94.81 181 TYR A CA 1
ATOM 1426 C C . TYR A 1 181 ? -2.115 -2.252 -10.814 1.00 94.81 181 TYR A C 1
ATOM 1428 O O . TYR A 1 181 ? -1.698 -3.202 -10.162 1.00 94.81 181 TYR A O 1
ATOM 1436 N N . ASP A 1 182 ? -1.498 -1.769 -11.884 1.00 93.56 182 ASP A N 1
ATOM 1437 C CA . ASP A 1 182 ? -0.274 -2.260 -12.499 1.00 93.56 182 ASP A CA 1
ATOM 1438 C C . ASP A 1 182 ? 0.422 -1.097 -13.235 1.00 93.56 182 ASP A C 1
ATOM 1440 O O . ASP A 1 182 ? -0.008 0.063 -13.164 1.00 93.56 182 ASP A O 1
ATOM 1444 N N . LEU A 1 183 ? 1.532 -1.390 -13.918 1.00 92.81 183 LEU A N 1
ATOM 1445 C CA . LEU A 1 183 ? 2.300 -0.378 -14.647 1.00 92.81 183 LEU A CA 1
ATOM 1446 C C . LEU A 1 183 ? 1.492 0.257 -15.789 1.00 92.81 183 LEU A C 1
ATOM 1448 O O . LEU A 1 183 ? 1.654 1.452 -16.052 1.00 92.81 183 LEU A O 1
ATOM 1452 N N . HIS A 1 184 ? 0.601 -0.496 -16.441 1.00 92.94 184 HIS A N 1
ATOM 1453 C CA . HIS A 1 184 ? -0.275 0.028 -17.492 1.00 92.94 184 HIS A CA 1
ATOM 1454 C C . HIS A 1 184 ? -1.254 1.058 -16.938 1.00 92.94 184 HIS A C 1
ATOM 1456 O O . HIS A 1 184 ? -1.416 2.122 -17.535 1.00 92.94 184 HIS A O 1
ATOM 1462 N N . HIS A 1 185 ? -1.840 0.808 -15.764 1.00 93.31 185 HIS A N 1
ATOM 1463 C CA . HIS A 1 185 ? -2.677 1.787 -15.070 1.00 93.31 185 HIS A CA 1
ATOM 1464 C C . HIS A 1 185 ? -1.872 3.065 -14.773 1.00 93.31 185 HIS A C 1
ATOM 1466 O O . HIS A 1 185 ? -2.344 4.175 -15.029 1.00 93.31 185 HIS A O 1
ATOM 1472 N N . THR A 1 186 ? -0.621 2.938 -14.314 1.00 93.81 186 THR A N 1
ATOM 1473 C CA . THR A 1 186 ? 0.258 4.099 -14.108 1.00 93.81 186 THR A CA 1
ATOM 1474 C C . THR A 1 186 ? 0.535 4.869 -15.397 1.00 93.81 186 THR A C 1
ATOM 1476 O O . THR A 1 186 ? 0.449 6.099 -15.395 1.00 93.81 186 THR A O 1
ATOM 1479 N N . ALA A 1 187 ? 0.856 4.182 -16.494 1.00 93.50 187 ALA A N 1
ATOM 1480 C CA . ALA A 1 187 ? 1.084 4.819 -17.788 1.00 93.50 187 ALA A CA 1
ATOM 1481 C C . ALA A 1 187 ? -0.176 5.549 -18.278 1.00 93.50 187 ALA A C 1
ATOM 1483 O O . ALA A 1 187 ? -0.105 6.727 -18.630 1.00 93.50 187 ALA A O 1
ATOM 1484 N N . LEU A 1 188 ? -1.342 4.906 -18.191 1.00 92.56 188 LEU A N 1
ATOM 1485 C CA . LEU A 1 188 ? -2.621 5.503 -18.568 1.00 92.56 188 LEU A CA 1
ATOM 1486 C C . LEU A 1 188 ? -2.931 6.759 -17.741 1.00 92.56 188 LEU A C 1
ATOM 1488 O O . LEU A 1 188 ? -3.330 7.787 -18.293 1.00 92.56 188 LEU A O 1
ATOM 1492 N N . ARG A 1 189 ? -2.671 6.721 -16.428 1.00 93.12 189 ARG A N 1
ATOM 1493 C CA . ARG A 1 189 ? -2.801 7.887 -15.544 1.00 93.12 189 ARG A CA 1
ATOM 1494 C C . ARG A 1 189 ? -1.875 9.030 -15.950 1.00 93.12 189 ARG A C 1
ATOM 1496 O O . ARG A 1 189 ? -2.296 10.180 -15.917 1.00 93.12 189 ARG A O 1
ATOM 1503 N N . GLN A 1 190 ? -0.624 8.737 -16.311 1.00 92.38 190 GLN A N 1
ATOM 1504 C CA . GLN A 1 190 ? 0.351 9.749 -16.747 1.00 92.38 190 GLN A CA 1
ATOM 1505 C C . GLN A 1 190 ? -0.051 10.423 -18.065 1.00 92.38 190 GLN A C 1
ATOM 1507 O O . GLN A 1 190 ? 0.291 11.583 -18.281 1.00 92.38 190 GLN A O 1
ATOM 1512 N N . MET A 1 191 ? -0.775 9.711 -18.928 1.00 89.44 191 MET A N 1
ATOM 1513 C CA . MET A 1 191 ? -1.227 10.208 -20.229 1.00 89.44 191 MET A CA 1
ATOM 1514 C C . MET A 1 191 ? -2.568 10.951 -20.173 1.00 89.44 191 MET A C 1
ATOM 1516 O O . MET A 1 191 ? -2.932 11.624 -21.135 1.00 89.44 191 MET A O 1
ATOM 1520 N N . SER A 1 192 ? -3.311 10.836 -19.072 1.00 88.19 192 SER A N 1
ATOM 1521 C CA . SER A 1 192 ? -4.677 11.345 -18.979 1.00 88.19 192 SER A CA 1
ATOM 1522 C C . SER A 1 192 ? -4.772 12.637 -18.168 1.00 88.19 192 SER A C 1
ATOM 1524 O O . SER A 1 192 ? -4.239 12.752 -17.065 1.00 88.19 192 SER A O 1
ATOM 1526 N N . THR A 1 193 ? -5.529 13.613 -18.668 1.00 81.44 193 THR A N 1
ATOM 1527 C CA . THR A 1 193 ? -5.798 14.874 -17.966 1.00 81.44 193 THR A CA 1
ATOM 1528 C C . THR A 1 193 ? -7.048 14.744 -17.093 1.00 81.44 193 THR A C 1
ATOM 1530 O O . THR A 1 193 ? -8.163 14.926 -17.573 1.00 81.44 193 THR A O 1
ATOM 1533 N N . HIS A 1 194 ? -6.851 14.457 -15.804 1.00 67.00 194 HIS A N 1
ATOM 1534 C CA . HIS A 1 194 ? -7.874 14.461 -14.737 1.00 67.00 194 HIS A CA 1
ATOM 1535 C C . HIS A 1 194 ? -8.914 13.320 -14.631 1.00 67.00 194 HIS A C 1
ATOM 1537 O O . HIS A 1 194 ? -9.962 13.566 -14.033 1.00 67.00 194 HIS A O 1
ATOM 1543 N N . PRO A 1 195 ? -8.690 12.079 -15.093 1.00 77.88 195 PRO A N 1
ATOM 1544 C CA . PRO A 1 195 ? -9.619 11.005 -14.754 1.00 77.88 195 PRO A CA 1
ATOM 1545 C C . PRO A 1 195 ? -9.456 10.571 -13.292 1.00 77.88 195 PRO A C 1
ATOM 1547 O O . PRO A 1 195 ? -8.362 10.599 -12.714 1.00 77.88 195 PRO A O 1
ATOM 1550 N N . SER A 1 196 ? -10.558 10.154 -12.680 1.00 89.62 196 SER A N 1
ATOM 1551 C CA . SER A 1 196 ? -10.518 9.492 -11.383 1.00 89.62 196 SER A CA 1
ATOM 1552 C C . SER A 1 196 ? -9.834 8.125 -11.501 1.00 89.62 196 SER A C 1
ATOM 1554 O O . SER A 1 196 ? -9.849 7.481 -12.548 1.00 89.62 196 SER A O 1
ATOM 1556 N N . ARG A 1 197 ? -9.267 7.633 -10.392 1.00 93.62 197 ARG A N 1
ATOM 1557 C CA . ARG A 1 197 ? -8.687 6.278 -10.314 1.00 93.62 197 ARG A CA 1
ATOM 1558 C C . ARG A 1 197 ? -9.676 5.185 -10.748 1.00 93.62 197 ARG A C 1
ATOM 1560 O O . ARG A 1 197 ? -9.269 4.167 -11.290 1.00 93.62 197 ARG A O 1
ATOM 1567 N N . VAL A 1 198 ? -10.965 5.385 -10.474 1.00 94.94 198 VAL A N 1
ATOM 1568 C CA . VAL A 1 198 ? -12.024 4.430 -10.824 1.00 94.94 198 VAL A CA 1
ATOM 1569 C C . VAL A 1 198 ? -12.209 4.379 -12.338 1.00 94.94 198 VAL A C 1
ATOM 1571 O O . VAL A 1 198 ? -12.112 3.305 -12.917 1.00 94.94 198 VAL A O 1
ATOM 1574 N N . GLU A 1 199 ? -12.359 5.539 -12.977 1.00 93.44 199 GLU A N 1
ATOM 1575 C CA . GLU A 1 199 ? -12.504 5.643 -14.436 1.00 93.44 199 GLU A CA 1
ATOM 1576 C C . GLU A 1 199 ? -11.260 5.131 -15.173 1.00 93.44 199 GLU A C 1
ATOM 1578 O O . GLU A 1 199 ? -11.373 4.450 -16.188 1.00 93.44 199 GLU A O 1
ATOM 1583 N N . LEU A 1 200 ? -10.059 5.423 -14.660 1.00 92.62 200 LEU A N 1
ATOM 1584 C CA . LEU A 1 200 ? -8.814 4.893 -15.222 1.00 92.62 200 LEU A CA 1
ATOM 1585 C C . LEU A 1 200 ? -8.739 3.372 -15.135 1.00 92.62 200 LEU A C 1
ATOM 1587 O O . LEU A 1 200 ? -8.302 2.728 -16.086 1.00 92.62 200 LEU A O 1
ATOM 1591 N N . PHE A 1 201 ? -9.162 2.803 -14.006 1.00 93.38 201 PHE A N 1
ATOM 1592 C CA . PHE A 1 201 ? -9.217 1.360 -13.847 1.00 93.38 201 PHE A CA 1
ATOM 1593 C C . PHE A 1 201 ? -10.202 0.752 -14.845 1.00 93.38 201 PHE A C 1
ATOM 1595 O O . PHE A 1 201 ? -9.835 -0.168 -15.556 1.00 93.38 201 PHE A O 1
ATOM 1602 N N . GLU A 1 202 ? -11.415 1.286 -14.976 1.00 92.38 202 GLU A N 1
ATOM 1603 C CA . GLU A 1 202 ? -12.384 0.806 -15.973 1.00 92.38 202 GLU A CA 1
ATOM 1604 C C . GLU A 1 202 ? -11.817 0.888 -17.397 1.00 92.38 202 GLU A C 1
ATOM 1606 O O . GLU A 1 202 ? -11.847 -0.094 -18.141 1.00 92.38 202 GLU A O 1
ATOM 1611 N N . MET A 1 203 ? -11.192 2.016 -17.742 1.00 90.25 203 MET A N 1
ATOM 1612 C CA . MET A 1 203 ? -10.555 2.209 -19.042 1.00 90.25 203 MET A CA 1
ATOM 1613 C C . MET A 1 203 ? -9.438 1.191 -19.300 1.00 90.25 203 MET A C 1
ATOM 1615 O O . MET A 1 203 ? -9.336 0.690 -20.417 1.00 90.25 203 MET A O 1
ATOM 1619 N N . LEU A 1 204 ? -8.636 0.846 -18.287 1.00 89.56 204 LEU A N 1
ATOM 1620 C CA . LEU A 1 204 ? -7.603 -0.186 -18.393 1.00 89.56 204 LEU A CA 1
ATOM 1621 C C . LEU A 1 204 ? -8.190 -1.530 -18.852 1.00 89.56 204 LEU A C 1
ATOM 1623 O O . LEU A 1 204 ? -7.645 -2.152 -19.762 1.00 89.56 204 LEU A O 1
ATOM 1627 N N . PHE A 1 205 ? -9.315 -1.956 -18.266 1.00 84.94 205 PHE A N 1
ATOM 1628 C CA . PHE A 1 205 ? -9.984 -3.206 -18.653 1.00 84.94 205 PHE A CA 1
ATOM 1629 C C . PHE A 1 205 ? -10.591 -3.121 -20.051 1.00 84.94 205 PHE A C 1
ATOM 1631 O O . PHE A 1 205 ? -10.511 -4.078 -20.815 1.00 84.94 205 PHE A O 1
ATOM 1638 N N . GLU A 1 206 ? -11.153 -1.972 -20.422 1.00 87.88 206 GLU A N 1
ATOM 1639 C CA . GLU A 1 206 ? -11.713 -1.776 -21.760 1.00 87.88 206 GLU A CA 1
ATOM 1640 C C . GLU A 1 206 ? -10.652 -1.772 -22.871 1.00 87.88 206 GLU A C 1
ATOM 1642 O O . GLU A 1 206 ? -10.976 -2.040 -24.028 1.00 87.88 206 GLU A O 1
ATOM 1647 N N . LEU A 1 207 ? -9.396 -1.441 -22.554 1.00 85.12 207 LEU A N 1
ATOM 1648 C CA . LEU A 1 207 ? -8.304 -1.427 -23.529 1.00 85.12 207 LEU A CA 1
ATOM 1649 C C . LEU A 1 207 ? -7.829 -2.834 -23.924 1.00 85.12 207 LEU A C 1
ATOM 1651 O O . LEU A 1 207 ? -7.074 -2.939 -24.887 1.00 85.12 207 LEU A O 1
ATOM 1655 N N . ASN A 1 208 ? -8.278 -3.898 -23.234 1.00 74.25 208 ASN A N 1
ATOM 1656 C CA . ASN A 1 208 ? -7.905 -5.297 -23.504 1.00 74.25 208 ASN A CA 1
ATOM 1657 C C . ASN A 1 208 ? -6.394 -5.478 -23.737 1.00 74.25 208 ASN A C 1
ATOM 1659 O O . ASN A 1 208 ? -5.967 -6.208 -24.636 1.00 74.25 208 ASN A O 1
ATOM 1663 N N . LEU A 1 209 ? -5.583 -4.767 -22.950 1.00 77.69 209 LEU A N 1
ATOM 1664 C CA . LEU A 1 209 ? -4.132 -4.848 -23.045 1.00 77.69 209 LEU A CA 1
ATOM 1665 C C . LEU A 1 209 ? -3.677 -6.292 -22.782 1.00 77.69 209 LEU A C 1
ATOM 1667 O O . LEU A 1 209 ? -4.324 -7.004 -22.004 1.00 77.69 209 LEU A O 1
ATOM 1671 N N . PRO A 1 210 ? -2.581 -6.750 -23.418 1.00 65.06 210 PRO A N 1
ATOM 1672 C CA . PRO A 1 210 ? -2.028 -8.067 -23.139 1.00 65.06 210 PRO A CA 1
ATOM 1673 C C . PRO A 1 210 ? -1.856 -8.231 -21.629 1.00 65.06 210 PRO A C 1
ATOM 1675 O O . PRO A 1 210 ? -1.309 -7.354 -20.966 1.00 65.06 210 PRO A O 1
ATOM 1678 N N . SER A 1 211 ? -2.318 -9.357 -21.082 1.00 54.47 211 SER A N 1
ATOM 1679 C CA . SER A 1 211 ? -2.392 -9.618 -19.633 1.00 54.47 211 SER A CA 1
ATOM 1680 C C . SER A 1 211 ? -1.030 -9.653 -18.905 1.00 54.47 211 SER A C 1
ATOM 1682 O O . SER A 1 211 ? -0.946 -10.154 -17.785 1.00 54.47 211 SER A O 1
ATOM 1684 N N . ILE A 1 212 ? 0.066 -9.221 -19.528 1.00 53.72 212 ILE A N 1
ATOM 1685 C CA . ILE A 1 212 ? 1.420 -9.499 -19.060 1.00 53.72 212 ILE A CA 1
ATOM 1686 C C . ILE A 1 212 ? 2.351 -8.321 -19.382 1.00 53.72 212 ILE A C 1
ATOM 1688 O O . ILE A 1 212 ? 3.261 -8.449 -20.194 1.00 53.72 212 ILE A O 1
ATOM 1692 N N . ALA A 1 213 ? 2.216 -7.204 -18.663 1.00 58.50 213 ALA A N 1
ATOM 1693 C CA . ALA A 1 213 ? 3.449 -6.573 -18.198 1.00 58.50 213 ALA A CA 1
ATOM 1694 C C . ALA A 1 213 ? 3.969 -7.468 -17.078 1.00 58.50 213 ALA A C 1
ATOM 1696 O O . ALA A 1 213 ? 3.437 -7.461 -15.972 1.00 58.50 213 ALA A O 1
ATOM 1697 N N . ASN A 1 214 ? 4.978 -8.290 -17.361 1.00 69.75 214 ASN A N 1
ATOM 1698 C CA . ASN A 1 214 ? 5.745 -8.898 -16.279 1.00 69.75 214 ASN A CA 1
ATOM 1699 C C . ASN A 1 214 ? 6.360 -7.767 -15.422 1.00 69.75 214 ASN A C 1
ATOM 1701 O O . ASN A 1 214 ? 6.495 -6.633 -15.885 1.00 69.75 214 ASN A O 1
ATOM 1705 N N . ALA A 1 215 ? 6.751 -8.042 -14.175 1.00 73.06 215 ALA A N 1
ATOM 1706 C CA . ALA A 1 215 ? 7.309 -7.011 -13.287 1.00 73.06 215 ALA A CA 1
ATOM 1707 C C . ALA A 1 215 ? 8.584 -6.322 -13.840 1.00 73.06 215 ALA A C 1
ATOM 1709 O O . ALA A 1 215 ? 9.033 -5.324 -13.275 1.00 73.06 215 ALA A O 1
ATOM 1710 N N . TYR A 1 216 ? 9.148 -6.851 -14.934 1.00 82.75 216 TYR A N 1
ATOM 1711 C CA . TYR A 1 216 ? 10.348 -6.394 -15.632 1.00 82.75 216 TYR A CA 1
ATOM 1712 C C . TYR A 1 216 ? 10.074 -5.482 -16.838 1.00 82.75 216 TYR A C 1
ATOM 1714 O O . TYR A 1 216 ? 11.025 -4.955 -17.415 1.00 82.75 216 TYR A O 1
ATOM 1722 N N . ALA A 1 217 ? 8.813 -5.271 -17.229 1.00 83.81 217 ALA A N 1
ATOM 1723 C CA . ALA A 1 217 ? 8.478 -4.365 -18.321 1.00 83.81 217 ALA A CA 1
ATOM 1724 C C . ALA A 1 217 ? 8.913 -2.933 -17.969 1.00 83.81 217 ALA A C 1
ATOM 1726 O O . ALA A 1 217 ? 8.575 -2.406 -16.906 1.00 83.81 217 ALA A O 1
ATOM 1727 N N . THR A 1 218 ? 9.680 -2.295 -18.854 1.00 87.50 218 THR A N 1
ATOM 1728 C CA . THR A 1 218 ? 10.087 -0.901 -18.658 1.00 87.50 218 THR A CA 1
ATOM 1729 C C . THR A 1 218 ? 8.901 0.028 -18.898 1.00 87.50 218 THR A C 1
ATOM 1731 O O . THR A 1 218 ? 8.013 -0.263 -19.700 1.00 87.50 218 THR A O 1
ATOM 1734 N N . MET A 1 219 ? 8.893 1.188 -18.237 1.00 89.31 219 MET A N 1
ATOM 1735 C CA . MET A 1 219 ? 7.813 2.165 -18.419 1.00 89.31 219 MET A CA 1
ATOM 1736 C C . MET A 1 219 ? 7.684 2.6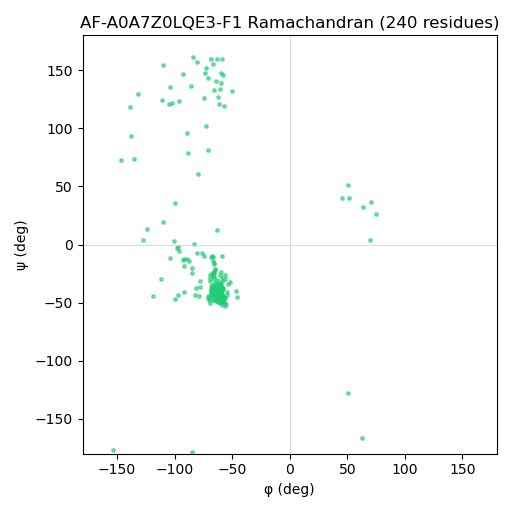65 -19.861 1.00 89.31 219 MET A C 1
ATOM 1738 O O . MET A 1 219 ? 6.591 3.059 -20.253 1.00 89.31 219 MET A O 1
ATOM 1742 N N . ASP A 1 220 ? 8.757 2.650 -20.651 1.00 89.56 220 ASP A N 1
ATOM 1743 C CA . ASP A 1 220 ? 8.697 3.067 -22.054 1.00 89.56 220 ASP A CA 1
ATOM 1744 C C . ASP A 1 220 ? 7.934 2.050 -22.907 1.00 89.56 220 ASP A C 1
ATOM 1746 O O . ASP A 1 220 ? 7.024 2.442 -23.634 1.00 89.56 220 ASP A O 1
ATOM 1750 N N . VAL A 1 221 ? 8.207 0.751 -22.723 1.00 89.62 221 VAL A N 1
ATOM 1751 C CA . VAL A 1 221 ? 7.444 -0.330 -23.372 1.00 89.62 221 VAL A CA 1
ATOM 1752 C C . VAL A 1 221 ? 5.975 -0.270 -22.950 1.00 89.62 221 VAL A C 1
ATOM 1754 O O . VAL A 1 221 ? 5.082 -0.261 -23.792 1.00 89.62 221 VAL A O 1
ATOM 1757 N N . VAL A 1 222 ? 5.712 -0.138 -21.647 1.00 90.81 222 VAL A N 1
ATOM 1758 C CA . VAL A 1 222 ? 4.342 -0.058 -21.116 1.00 90.81 222 VAL A CA 1
ATOM 1759 C C . VAL A 1 222 ? 3.584 1.149 -21.687 1.00 90.81 222 VAL A C 1
ATOM 1761 O O . VAL A 1 222 ? 2.416 1.031 -22.054 1.00 90.81 222 VAL A O 1
ATOM 1764 N N . ARG A 1 223 ? 4.223 2.321 -21.798 1.00 91.44 223 ARG A N 1
ATOM 1765 C CA . ARG A 1 223 ? 3.600 3.515 -22.400 1.00 91.44 223 ARG A CA 1
ATOM 1766 C C . ARG A 1 223 ? 3.299 3.324 -23.880 1.00 91.44 223 ARG A C 1
ATOM 1768 O O . ARG A 1 223 ? 2.251 3.785 -24.329 1.00 91.44 223 ARG A O 1
ATOM 1775 N N . GLU A 1 224 ? 4.185 2.679 -24.632 1.00 90.75 224 GLU A N 1
ATOM 1776 C CA . GLU A 1 224 ? 3.966 2.389 -26.052 1.00 90.75 224 GLU A CA 1
ATOM 1777 C C . GLU A 1 224 ? 2.764 1.455 -26.253 1.00 90.75 224 GLU A C 1
ATOM 1779 O O . GLU A 1 224 ? 1.902 1.726 -27.095 1.00 90.75 224 GLU A O 1
ATOM 1784 N N . GLU A 1 225 ? 2.643 0.417 -25.423 1.00 90.81 225 GLU A N 1
ATOM 1785 C CA . GLU A 1 225 ? 1.498 -0.498 -25.426 1.00 90.81 225 GLU A CA 1
ATOM 1786 C C . GLU A 1 225 ? 0.183 0.229 -25.112 1.00 90.81 225 GLU A C 1
ATOM 1788 O O . GLU A 1 225 ? -0.785 0.116 -25.870 1.00 90.81 225 GLU A O 1
ATOM 1793 N N . VAL A 1 226 ? 0.152 1.034 -24.040 1.00 90.69 226 VAL A N 1
ATOM 1794 C CA . VAL A 1 226 ? -1.032 1.836 -23.679 1.00 90.69 226 VAL A CA 1
ATOM 1795 C C . VAL A 1 226 ? -1.389 2.817 -24.795 1.00 90.69 226 VAL A C 1
ATOM 1797 O O . VAL A 1 226 ? -2.555 2.923 -25.172 1.00 90.69 226 VAL A O 1
ATOM 1800 N N . THR A 1 227 ? -0.398 3.509 -25.362 1.00 91.31 227 THR A N 1
ATOM 1801 C CA . THR A 1 227 ? -0.603 4.469 -26.456 1.00 91.31 227 THR A CA 1
ATOM 1802 C C . THR A 1 227 ? -1.232 3.791 -27.666 1.00 91.31 227 THR A C 1
ATOM 1804 O O . THR A 1 227 ? -2.228 4.279 -28.204 1.00 91.31 227 THR A O 1
ATOM 1807 N N . SER A 1 228 ? -0.691 2.638 -28.058 1.00 89.81 228 SER A N 1
ATOM 1808 C CA . SER A 1 228 ? -1.181 1.859 -29.194 1.00 89.81 228 SER A CA 1
ATOM 1809 C C . SER A 1 228 ? -2.626 1.400 -28.980 1.00 89.81 228 SER A C 1
ATOM 1811 O O . SER A 1 228 ? -3.461 1.552 -29.874 1.00 89.81 228 SER A O 1
ATOM 1813 N N . ALA A 1 229 ? -2.957 0.911 -27.781 1.00 89.44 229 ALA A N 1
ATOM 1814 C CA . ALA A 1 229 ? -4.312 0.476 -27.448 1.00 89.44 229 ALA A CA 1
ATOM 1815 C C . ALA A 1 229 ? -5.320 1.638 -27.432 1.00 89.44 229 ALA A C 1
ATOM 1817 O O . ALA A 1 229 ? -6.423 1.513 -27.970 1.00 89.44 229 ALA A O 1
ATOM 1818 N N . VAL A 1 230 ? -4.941 2.792 -26.870 1.00 88.88 230 VAL A N 1
ATOM 1819 C CA . VAL A 1 230 ? -5.790 3.995 -26.845 1.00 88.88 230 VAL A CA 1
ATOM 1820 C C . VAL A 1 230 ? -6.059 4.509 -28.264 1.00 88.88 230 VAL A C 1
ATOM 1822 O O . VAL A 1 230 ? -7.203 4.849 -28.587 1.00 88.88 230 VAL A O 1
ATOM 1825 N N . MET A 1 231 ? -5.041 4.530 -29.134 1.00 87.56 231 MET A N 1
ATOM 1826 C CA . MET A 1 231 ? -5.216 4.903 -30.542 1.00 87.56 231 MET A CA 1
ATOM 1827 C C . MET A 1 231 ? -6.155 3.933 -31.261 1.00 87.56 231 MET A C 1
ATOM 1829 O O . MET A 1 231 ? -7.109 4.378 -31.898 1.00 87.56 231 MET A O 1
ATOM 1833 N N . LEU A 1 232 ? -5.931 2.623 -31.123 1.00 87.06 232 LEU A N 1
ATOM 1834 C CA . LEU A 1 232 ? -6.755 1.600 -31.768 1.00 87.06 232 LEU A CA 1
ATOM 1835 C C . LEU A 1 232 ? -8.230 1.729 -31.366 1.00 87.06 232 LEU A C 1
ATOM 1837 O O . LEU A 1 232 ? -9.103 1.770 -32.231 1.00 87.06 232 LEU A O 1
ATOM 1841 N N . LYS A 1 233 ? -8.510 1.880 -30.067 1.00 85.00 233 LYS A N 1
ATOM 1842 C CA . LYS A 1 233 ? -9.873 2.071 -29.554 1.00 85.00 233 LYS A CA 1
ATOM 1843 C C . LYS A 1 233 ? -10.531 3.338 -30.109 1.00 85.00 233 LYS A C 1
ATOM 1845 O O . LYS A 1 233 ? -11.715 3.320 -30.444 1.00 85.00 233 LYS A O 1
ATOM 1850 N N . SER A 1 234 ? -9.764 4.421 -30.244 1.00 83.75 234 SER A N 1
ATOM 1851 C CA . SER A 1 234 ? -10.249 5.678 -30.828 1.00 83.75 234 SER A CA 1
ATOM 1852 C C . SER A 1 234 ? -10.615 5.519 -32.308 1.00 83.75 234 SER A C 1
ATOM 1854 O O . SER A 1 234 ? -11.638 6.048 -32.737 1.00 83.75 234 SER A O 1
ATOM 1856 N N . PHE A 1 235 ? -9.827 4.759 -33.078 1.00 83.06 235 PHE A N 1
ATOM 1857 C CA . PHE A 1 235 ? -10.137 4.444 -34.476 1.00 83.06 235 PHE A CA 1
ATOM 1858 C C . PHE A 1 235 ? -11.395 3.583 -34.612 1.00 83.06 235 PHE A C 1
ATOM 1860 O O . PHE A 1 235 ? -12.276 3.934 -35.395 1.00 83.06 235 PHE A O 1
ATOM 1867 N N . THR A 1 236 ? -11.526 2.506 -33.834 1.00 79.62 236 THR A N 1
ATOM 1868 C CA . THR A 1 236 ? -12.717 1.639 -33.880 1.00 79.62 236 THR A CA 1
ATOM 1869 C C . THR A 1 236 ? -13.990 2.422 -33.553 1.00 79.62 236 THR A C 1
ATOM 1871 O O . THR A 1 236 ? -14.968 2.349 -34.290 1.00 79.62 236 THR A O 1
ATOM 1874 N N . ALA A 1 237 ? -13.951 3.282 -32.530 1.00 76.38 237 ALA A N 1
ATOM 1875 C CA . ALA A 1 237 ? -15.090 4.120 -32.157 1.00 76.38 237 ALA A CA 1
ATOM 1876 C C . ALA A 1 237 ? -15.489 5.161 -33.226 1.00 76.38 237 ALA A C 1
ATOM 1878 O O . ALA A 1 237 ? -16.616 5.659 -33.198 1.00 76.38 237 ALA A O 1
ATOM 1879 N N . LEU A 1 238 ? -14.579 5.535 -34.134 1.00 70.81 238 LEU A N 1
ATOM 1880 C CA . LEU A 1 238 ? -14.878 6.408 -35.274 1.00 70.81 238 LEU A CA 1
ATOM 1881 C C . LEU A 1 238 ? -15.516 5.636 -36.432 1.00 70.81 238 LEU A C 1
ATOM 1883 O O . LEU A 1 238 ? -16.414 6.171 -37.077 1.00 70.81 238 LEU A O 1
ATOM 1887 N N . VAL A 1 239 ? -15.073 4.399 -36.676 1.00 71.50 239 VAL A N 1
ATOM 1888 C CA . VAL A 1 239 ? -15.630 3.520 -37.718 1.00 71.50 239 VAL A CA 1
ATOM 1889 C C . VAL A 1 239 ? -17.056 3.091 -37.368 1.00 71.50 239 VAL A C 1
ATOM 1891 O O . VAL A 1 239 ? -17.923 3.160 -38.227 1.00 71.50 239 VAL A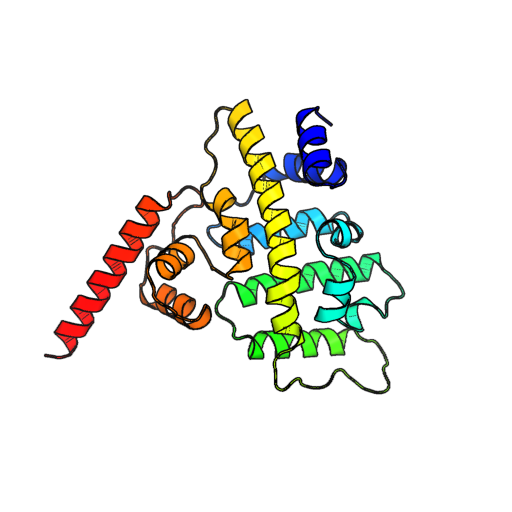 O 1
ATOM 1894 N N . ASP A 1 240 ? -17.334 2.762 -36.103 1.00 64.31 240 ASP A N 1
ATOM 1895 C CA . ASP A 1 240 ? -18.675 2.351 -35.649 1.00 64.31 240 ASP A CA 1
ATOM 1896 C C . ASP A 1 240 ? -19.723 3.487 -35.672 1.00 64.31 240 ASP A C 1
ATOM 1898 O O . ASP A 1 240 ? -20.915 3.248 -35.475 1.00 64.31 240 ASP A O 1
ATOM 1902 N N . LYS A 1 241 ? -19.294 4.741 -35.872 1.00 58.56 241 LYS A N 1
ATOM 1903 C CA . LYS A 1 241 ? -20.169 5.926 -35.954 1.00 58.56 241 LYS A CA 1
ATOM 1904 C C . LYS A 1 241 ? -20.512 6.348 -37.389 1.00 58.56 241 LYS A C 1
ATOM 1906 O O . LYS A 1 241 ? -21.237 7.335 -37.543 1.00 58.56 241 LYS A O 1
ATOM 1911 N N . GLN A 1 242 ? -19.981 5.664 -38.404 1.00 50.47 242 GLN A N 1
ATOM 1912 C CA . GLN A 1 242 ? -20.297 5.876 -39.825 1.00 50.47 242 GLN A CA 1
ATOM 1913 C C . GLN A 1 242 ? -21.291 4.829 -40.323 1.00 50.47 242 GLN A C 1
ATOM 1915 O O . GLN A 1 242 ? -22.158 5.219 -41.137 1.00 50.47 242 GLN A O 1
#

Mean predicted aligned error: 5.27 Å

Solvent-accessible surface area (backbone atoms only — not comparable to full-atom values): 13076 Å² total; per-residue (Å²): 139,56,70,68,42,46,52,54,15,62,76,69,75,46,64,45,67,58,47,49,52,53,56,66,49,51,86,70,53,66,60,87,48,43,38,45,42,58,55,49,37,54,55,46,53,64,40,52,79,47,24,73,54,51,58,78,56,40,52,64,70,46,47,42,61,44,40,38,46,38,57,70,59,60,95,45,66,54,67,42,33,39,52,48,49,56,48,47,42,54,49,45,37,39,47,22,66,33,50,49,52,60,60,46,23,53,51,49,44,53,52,26,52,77,38,39,64,98,56,98,69,70,76,71,90,60,98,75,22,58,37,32,48,40,34,54,74,49,42,28,48,27,53,13,49,56,34,45,52,50,32,56,50,48,54,53,52,24,69,76,66,76,53,81,74,40,48,44,47,71,45,37,28,56,29,50,44,65,22,26,34,32,67,54,44,46,37,52,54,74,76,46,91,81,71,52,57,40,58,47,42,52,49,52,63,73,49,67,60,78,98,64,58,48,23,64,50,46,70,68,60,38,37,52,53,51,51,52,37,55,51,52,53,54,51,52,61,54,60,78,73,111

Radius of gyration: 19.67 Å; Cα contacts (8 Å, |Δi|>4): 286; chains: 1; bounding box: 50×30×65 Å